Protein AF-0000000083435932 (afdb_homodimer)

Radius of gyration: 21.32 Å; Cα contacts (8 Å, |Δi|>4): 126; chains: 2; bounding box: 34×60×44 Å

Sequence (214 aa):
MAERQFKIKVGSLRRLKKDIEYYAEEHAAQLVKIEKMRIEGKDEHDIRKQEEVLVEVEAMQPDCQFRLNEAVSDISNYIEIHRDELKPLEAFIEAQELLAAIPLMQKMAERQFKIKVGSLRRLKKDIEYYAEEHAAQLVKIEKMRIEGKDEHDIRKQEEVLVEVEAMQPDCQFRLNEAVSDISNYIEIHRDELKPLEAFIEAQELLAAIPLMQK

Organism: Bremia lactucae (NCBI:txid4779)

Foldseek 3Di:
DLQVVLLVLLVQLVVLLVVLVVLVVVLVVLVVVLVVCVVVVHDPVVSVVSVVVNVVSVVPNPVSVVSNVVSLVVNVVSCVVCVVVPVVDPSNVSNVVSNVVVVVSVD/DLQVVLLVLLVQLVVLLVVLVVLVVVLVVLVVVLVVCVVVPHDPVVSVVSVVVNVVSVVPNPVSVVSNVVSLVVSVVSCVVCVVVPVVDPSNVSNVVSNVVVVVSVD

Solvent-accessible surface area (backbone atoms only — not comparable to full-atom values): 11818 Å² total; per-residue (Å²): 108,69,64,61,56,44,51,54,47,45,52,52,43,52,52,43,50,50,52,52,50,51,50,51,50,53,46,50,54,48,51,53,51,50,50,50,39,57,74,68,63,54,56,65,69,60,50,50,54,52,51,54,50,46,53,57,56,55,66,58,45,58,63,53,50,49,53,40,51,51,42,52,51,51,49,51,53,50,42,67,76,39,39,84,78,37,64,84,38,72,64,39,55,53,42,51,53,50,63,62,53,48,68,66,67,74,104,109,68,64,60,56,45,51,53,48,46,51,50,44,53,53,43,50,51,54,52,50,51,51,50,52,52,47,50,54,47,52,51,50,51,51,52,38,59,73,68,64,53,55,64,69,60,50,49,54,51,50,54,50,47,52,57,58,54,66,56,43,59,64,54,50,51,53,41,52,50,42,51,52,51,50,51,53,48,43,67,76,39,38,84,77,38,64,83,38,72,63,39,55,52,41,51,53,49,64,62,50,47,68,67,67,73,103

Secondary structure (DSSP, 8-state):
-HHHHHHHHHHHHHHHHHHHHHHHHHHHHHHHHHHHHHHTT--HHHHHHHHHHHHHHHTTHHHHHHHHHHHHHHHHHHHHHTHHHHTTSHHHHHHHHHHHHHHHH--/-HHHHHHHHHHHHHHHHHHHHHHHHHHHHHHHHHHHHHHTT--HHHHHHHHHHHHHHHTTHHHHHHHHHHHHHHHHHHHHHTHHHHTTSHHHHHHHHHHHHHHHH--

Structure (mmCIF, N/CA/C/O backbone):
data_AF-0000000083435932-model_v1
#
loop_
_entity.id
_entity.type
_entity.pdbx_description
1 polymer 'Tubulin-specific chaperone A'
#
loop_
_atom_site.group_PDB
_atom_site.id
_atom_site.type_symbol
_atom_site.label_atom_id
_atom_site.label_alt_id
_atom_site.label_comp_id
_atom_site.label_asym_id
_atom_site.label_entity_id
_atom_site.label_seq_id
_atom_site.pdbx_PDB_ins_code
_atom_site.Cartn_x
_atom_site.Cartn_y
_atom_site.Cartn_z
_atom_site.occupancy
_atom_site.B_iso_or_equiv
_atom_site.auth_seq_id
_atom_site.auth_comp_id
_atom_site.auth_asym_id
_atom_site.auth_atom_id
_atom_site.pdbx_PDB_model_num
ATOM 1 N N . MET A 1 1 ? 2.479 30.469 10.766 1 82.31 1 MET A N 1
ATOM 2 C CA . MET A 1 1 ? 3.078 29.234 11.25 1 82.31 1 MET A CA 1
ATOM 3 C C . MET A 1 1 ? 2.033 28.125 11.344 1 82.31 1 MET A C 1
ATOM 5 O O . MET A 1 1 ? 2.244 27.016 10.844 1 82.31 1 MET A O 1
ATOM 9 N N . ALA A 1 2 ? 0.829 28.484 11.852 1 91.75 2 ALA A N 1
ATOM 10 C CA . ALA A 1 2 ? -0.221 27.484 12.047 1 91.75 2 ALA A CA 1
ATOM 11 C C . ALA A 1 2 ? -0.696 26.922 10.711 1 91.75 2 ALA A C 1
ATOM 13 O O . ALA A 1 2 ? -0.92 25.719 10.594 1 91.75 2 ALA A O 1
ATOM 14 N N . GLU A 1 3 ? -0.793 27.766 9.727 1 94 3 GLU A N 1
ATOM 15 C CA . GLU A 1 3 ? -1.249 27.312 8.422 1 94 3 GLU A CA 1
ATOM 16 C C . GLU A 1 3 ? -0.265 26.328 7.805 1 94 3 GLU A C 1
ATOM 18 O O . GLU A 1 3 ? -0.667 25.281 7.297 1 94 3 GLU A O 1
ATOM 23 N N . ARG A 1 4 ? 0.909 26.688 7.875 1 89.56 4 ARG A N 1
ATOM 24 C CA . ARG A 1 4 ? 1.946 25.844 7.297 1 89.56 4 ARG A CA 1
ATOM 25 C C . ARG A 1 4 ? 1.964 24.469 7.957 1 89.56 4 ARG A C 1
ATOM 27 O O . ARG A 1 4 ? 1.952 23.438 7.273 1 89.56 4 ARG A O 1
ATOM 34 N N . GLN A 1 5 ? 1.982 24.438 9.25 1 92.5 5 GLN A N 1
ATOM 35 C CA . GLN A 1 5 ? 1.968 23.188 9.992 1 92.5 5 GLN A CA 1
ATOM 36 C C . GLN A 1 5 ? 0.693 22.391 9.703 1 92.5 5 GLN A C 1
ATOM 38 O O . GLN A 1 5 ? 0.732 21.172 9.586 1 92.5 5 GLN A O 1
ATOM 43 N N . PHE A 1 6 ? -0.319 23.141 9.539 1 96.94 6 PHE A N 1
ATOM 44 C CA . PHE A 1 6 ? -1.604 22.5 9.281 1 96.94 6 PHE A CA 1
ATOM 45 C C . PHE A 1 6 ? -1.586 21.766 7.945 1 96.94 6 PHE A C 1
ATOM 47 O O . PHE A 1 6 ? -2.016 20.625 7.859 1 96.94 6 PHE A O 1
ATOM 54 N N . LYS A 1 7 ? -1.072 22.344 6.973 1 93.88 7 LYS A N 1
ATOM 55 C CA . LYS A 1 7 ? -1.03 21.75 5.641 1 93.88 7 LYS A CA 1
ATOM 56 C C . LYS A 1 7 ? -0.164 20.5 5.621 1 93.88 7 LYS A C 1
ATOM 58 O O . LYS A 1 7 ? -0.481 19.531 4.926 1 93.88 7 LYS A O 1
ATOM 63 N N . ILE A 1 8 ? 0.86 20.484 6.398 1 92.88 8 ILE A N 1
ATOM 64 C CA . ILE A 1 8 ? 1.714 19.312 6.512 1 92.88 8 ILE A CA 1
ATOM 65 C C . ILE A 1 8 ? 0.927 18.156 7.129 1 92.88 8 ILE A C 1
ATOM 67 O O . ILE A 1 8 ? 0.993 17.016 6.648 1 92.88 8 ILE A O 1
ATOM 71 N N . LYS A 1 9 ? 0.179 18.469 8.133 1 95.38 9 LYS A N 1
ATOM 72 C CA . LYS A 1 9 ? -0.612 17.453 8.812 1 95.38 9 LYS A CA 1
ATOM 73 C C . LYS A 1 9 ? -1.717 16.922 7.91 1 95.38 9 LYS A C 1
ATOM 75 O O . LYS A 1 9 ? -1.979 15.711 7.887 1 95.38 9 LYS A O 1
ATOM 80 N N . VAL A 1 10 ? -2.375 17.766 7.172 1 96.81 10 VAL A N 1
ATOM 81 C CA . VAL A 1 10 ? -3.412 17.344 6.234 1 96.81 10 VAL A CA 1
ATOM 82 C C . VAL A 1 10 ? -2.809 16.422 5.176 1 96.81 10 VAL A C 1
ATOM 84 O O . VAL A 1 10 ? -3.404 15.406 4.812 1 96.81 10 VAL A O 1
ATOM 87 N N . GLY A 1 11 ? -1.607 16.766 4.66 1 93.94 11 GLY A N 1
ATOM 88 C CA . GLY A 1 11 ? -0.902 15.906 3.713 1 93.94 11 GLY A CA 1
ATOM 89 C C . GLY A 1 11 ? -0.623 14.516 4.254 1 93.94 11 GLY A C 1
ATOM 90 O O . GLY A 1 11 ? -0.81 13.523 3.549 1 93.94 11 GLY A O 1
ATOM 91 N N . SER A 1 12 ? -0.176 14.477 5.512 1 92.44 12 SER A N 1
ATOM 92 C CA . SER A 1 12 ? 0.074 13.188 6.156 1 92.44 12 SER A CA 1
ATOM 93 C C . SER A 1 12 ? -1.204 12.367 6.254 1 92.44 12 SER A C 1
ATOM 95 O O . SER A 1 12 ? -1.194 11.164 5.984 1 92.44 12 SER A O 1
ATOM 97 N N . LEU A 1 13 ? -2.297 13.023 6.625 1 96.19 13 LEU A N 1
ATOM 98 C CA . LEU A 1 13 ? -3.576 12.336 6.746 1 96.19 13 LEU A CA 1
ATOM 99 C C . LEU A 1 13 ? -4.035 11.805 5.391 1 96.19 13 LEU A C 1
ATOM 101 O O . LEU A 1 13 ? -4.52 10.672 5.297 1 96.19 13 LEU A O 1
ATOM 105 N N . ARG A 1 14 ? -3.838 12.547 4.395 1 95.12 14 ARG A N 1
ATOM 106 C CA . ARG A 1 14 ? -4.207 12.148 3.039 1 95.12 14 ARG A CA 1
ATOM 107 C C . ARG A 1 14 ? -3.428 10.914 2.602 1 95.12 14 ARG A C 1
ATOM 109 O O . ARG A 1 14 ? -4.004 9.969 2.059 1 95.12 14 ARG A O 1
ATOM 116 N N . ARG A 1 15 ? -2.174 10.922 2.873 1 93.38 15 ARG A N 1
ATOM 117 C CA . ARG A 1 15 ? -1.309 9.797 2.527 1 93.38 15 ARG A CA 1
ATOM 118 C C . ARG A 1 15 ? -1.727 8.539 3.271 1 93.38 15 ARG A C 1
ATOM 120 O O . ARG A 1 15 ? -1.835 7.465 2.672 1 93.38 15 ARG A O 1
ATOM 127 N N . LEU A 1 16 ? -1.995 8.641 4.508 1 93.69 16 LEU A N 1
ATOM 128 C CA . LEU A 1 16 ? -2.34 7.488 5.332 1 93.69 16 LEU A CA 1
ATOM 129 C C . LEU A 1 16 ? -3.705 6.93 4.941 1 93.69 16 LEU A C 1
ATOM 131 O O . LEU A 1 16 ? -3.916 5.715 4.98 1 93.69 16 LEU A O 1
ATOM 135 N N . LYS A 1 17 ? -4.574 7.809 4.574 1 94.62 17 LYS A N 1
ATOM 136 C CA . LYS A 1 17 ? -5.855 7.34 4.062 1 94.62 17 LYS A CA 1
ATOM 137 C C . LYS A 1 17 ? -5.668 6.477 2.814 1 94.62 17 LYS A C 1
ATOM 139 O O . LYS A 1 17 ? -6.305 5.43 2.676 1 94.62 17 LYS A O 1
ATOM 144 N N . LYS A 1 18 ? -4.793 6.875 1.954 1 92.12 18 LYS A N 1
ATOM 145 C CA . LYS A 1 18 ? -4.508 6.105 0.747 1 92.12 18 LYS A CA 1
ATOM 146 C C . LYS A 1 18 ? -3.951 4.727 1.092 1 92.12 18 LYS A C 1
ATOM 148 O O . LYS A 1 18 ? -4.305 3.732 0.457 1 92.12 18 LYS A O 1
ATOM 153 N N . ASP A 1 19 ? -3.096 4.691 2.068 1 91.69 19 ASP A N 1
ATOM 154 C CA . ASP A 1 19 ? -2.539 3.412 2.506 1 91.69 19 ASP A CA 1
ATOM 155 C C . ASP A 1 19 ? -3.643 2.463 2.967 1 91.69 19 ASP A C 1
ATOM 157 O O . ASP A 1 19 ? -3.684 1.303 2.551 1 91.69 19 ASP A O 1
ATOM 161 N N . ILE A 1 20 ? -4.535 2.953 3.748 1 91.5 20 ILE A N 1
ATOM 162 C CA . ILE A 1 20 ? -5.609 2.129 4.289 1 91.5 20 ILE A CA 1
ATOM 163 C C . ILE A 1 20 ? -6.531 1.676 3.16 1 91.5 20 ILE A C 1
ATOM 165 O O . ILE A 1 20 ? -6.957 0.519 3.125 1 91.5 20 ILE A O 1
ATOM 169 N N . GLU A 1 21 ? -6.793 2.553 2.264 1 91.94 21 GLU A N 1
ATOM 170 C CA . GLU A 1 21 ? -7.633 2.203 1.121 1 91.94 21 GLU A CA 1
ATOM 171 C C . GLU A 1 21 ? -6.988 1.107 0.277 1 91.94 21 GLU A C 1
ATOM 173 O O . GLU A 1 21 ? -7.664 0.174 -0.159 1 91.94 21 GLU A O 1
ATOM 178 N N . TYR A 1 22 ? -5.738 1.27 0.044 1 90.94 22 TYR A N 1
ATOM 179 C CA . TYR A 1 22 ? -5.012 0.262 -0.72 1 90.94 22 TYR A CA 1
ATOM 180 C C . TYR A 1 22 ? -5.102 -1.104 -0.05 1 90.94 22 TYR A C 1
ATOM 182 O O . TYR A 1 22 ? -5.445 -2.098 -0.695 1 90.94 22 TYR A O 1
ATOM 190 N N . TYR A 1 23 ? -4.863 -1.165 1.206 1 90.19 23 TYR A N 1
ATOM 191 C CA . TYR A 1 23 ? -4.863 -2.438 1.92 1 90.19 23 TYR A CA 1
ATOM 192 C C . TYR A 1 23 ? -6.266 -3.027 1.979 1 90.19 23 TYR A C 1
ATOM 194 O O . TYR A 1 23 ? -6.438 -4.246 1.884 1 90.19 23 TYR A O 1
ATOM 202 N N . ALA A 1 24 ? -7.234 -2.176 2.156 1 91.25 24 ALA A N 1
ATOM 203 C CA . ALA A 1 24 ? -8.625 -2.635 2.168 1 91.25 24 ALA A CA 1
ATOM 204 C C . ALA A 1 24 ? -9.008 -3.258 0.83 1 91.25 24 ALA A C 1
ATOM 206 O O . ALA A 1 24 ? -9.672 -4.297 0.79 1 91.25 24 ALA A O 1
ATOM 207 N N . GLU A 1 25 ? -8.562 -2.602 -0.201 1 92.56 25 GLU A N 1
ATOM 208 C CA . GLU A 1 25 ? -8.836 -3.133 -1.533 1 92.56 25 GLU A CA 1
ATOM 209 C C . GLU A 1 25 ? -8.164 -4.488 -1.734 1 92.56 25 GLU A C 1
ATOM 211 O O . GLU A 1 25 ? -8.773 -5.422 -2.26 1 92.56 25 GLU A O 1
ATOM 216 N N . GLU A 1 26 ? -6.918 -4.566 -1.277 1 92.5 26 GLU A N 1
ATOM 217 C CA . GLU A 1 26 ? -6.199 -5.836 -1.372 1 92.5 26 GLU A CA 1
ATOM 218 C C . GLU A 1 26 ? -6.883 -6.918 -0.537 1 92.5 26 GLU A C 1
ATOM 220 O O . GLU A 1 26 ? -7.027 -8.055 -0.985 1 92.5 26 GLU A O 1
ATOM 225 N N . HIS A 1 27 ? -7.324 -6.57 0.6 1 94 27 HIS A N 1
ATOM 226 C CA . HIS A 1 27 ? -8.008 -7.5 1.49 1 94 27 HIS A CA 1
ATOM 227 C C . HIS A 1 27 ? -9.305 -8.016 0.864 1 94 27 HIS A C 1
ATOM 229 O O . HIS A 1 27 ? -9.539 -9.219 0.818 1 94 27 HIS A O 1
ATOM 235 N N . ALA A 1 28 ? -10.055 -7.137 0.334 1 95.31 28 ALA A N 1
ATOM 236 C CA . ALA A 1 28 ? -11.32 -7.496 -0.3 1 95.31 28 ALA A CA 1
ATOM 237 C C . ALA A 1 28 ? -11.094 -8.398 -1.51 1 95.31 28 ALA A C 1
ATOM 239 O O . ALA A 1 28 ? -11.789 -9.398 -1.687 1 95.31 28 ALA A O 1
ATOM 240 N N . ALA A 1 29 ? -10.188 -8.016 -2.295 1 94.12 29 ALA A N 1
ATOM 241 C CA . ALA A 1 29 ? -9.867 -8.805 -3.484 1 94.12 29 ALA A CA 1
ATOM 242 C C . ALA A 1 29 ? -9.438 -10.219 -3.105 1 94.12 29 ALA A C 1
ATOM 244 O O . ALA A 1 29 ? -9.812 -11.188 -3.773 1 94.12 29 ALA A O 1
ATOM 245 N N . GLN A 1 30 ? -8.617 -10.367 -1.989 1 95.25 30 GLN A N 1
ATOM 246 C CA . GLN A 1 30 ? -8.156 -11.672 -1.536 1 95.25 30 GLN A CA 1
ATOM 247 C C . GLN A 1 30 ?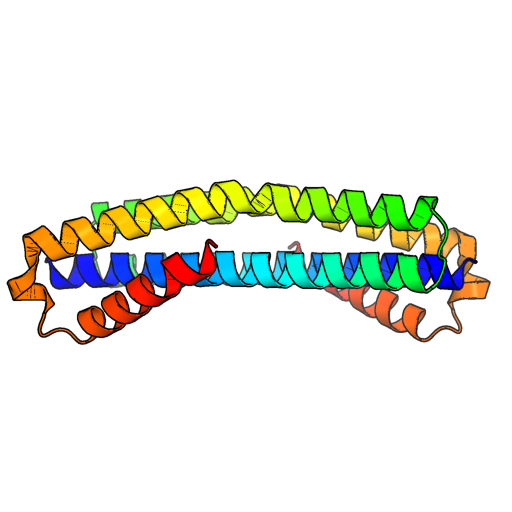 -9.305 -12.516 -1.006 1 95.25 30 GLN A C 1
ATOM 249 O O . GLN A 1 30 ? -9.367 -13.719 -1.255 1 95.25 30 GLN A O 1
ATOM 254 N N . LEU A 1 31 ? -10.195 -11.922 -0.351 1 97.31 31 LEU A N 1
ATOM 255 C CA . LEU A 1 31 ? -11.375 -12.625 0.148 1 97.31 31 LEU A CA 1
ATOM 256 C C . LEU A 1 31 ? -12.227 -13.141 -1.006 1 97.31 31 LEU A C 1
ATOM 258 O O . LEU A 1 31 ? -12.664 -14.297 -0.989 1 97.31 31 LEU A O 1
ATOM 262 N N . VAL A 1 32 ? -12.469 -12.305 -1.942 1 97.12 32 VAL A N 1
ATOM 263 C CA . VAL A 1 32 ? -13.25 -12.68 -3.113 1 97.12 32 VAL A CA 1
ATOM 264 C C . VAL A 1 32 ? -12.586 -13.859 -3.826 1 97.12 32 VAL A C 1
ATOM 266 O O . VAL A 1 32 ? -13.266 -14.797 -4.238 1 97.12 32 VAL A O 1
ATOM 269 N N . LYS A 1 33 ? -11.289 -13.844 -3.936 1 94.81 33 LYS A N 1
ATOM 270 C CA . LYS A 1 33 ? -10.539 -14.922 -4.574 1 94.81 33 LYS A CA 1
ATOM 271 C C . LYS A 1 33 ? -10.727 -16.25 -3.838 1 94.81 33 LYS A C 1
ATOM 273 O O . LYS A 1 33 ? -11.023 -17.266 -4.457 1 94.81 33 LYS A O 1
ATOM 278 N N . ILE A 1 34 ? -10.609 -16.219 -2.584 1 97.38 34 ILE A N 1
ATOM 279 C CA . ILE A 1 34 ? -10.734 -17.422 -1.763 1 97.38 34 ILE A CA 1
ATOM 280 C C . ILE A 1 34 ? -12.148 -17.984 -1.894 1 97.38 34 ILE A C 1
ATOM 282 O O . ILE A 1 34 ? -12.328 -19.188 -2.074 1 97.38 34 ILE A O 1
ATOM 286 N N . GLU A 1 35 ? -13.094 -17.094 -1.798 1 97.88 35 GLU A N 1
ATOM 287 C CA . GLU A 1 35 ? -14.484 -17.531 -1.928 1 97.88 35 GLU A CA 1
ATOM 288 C C . GLU A 1 35 ? -14.734 -18.156 -3.297 1 97.88 35 GLU A C 1
ATOM 290 O O . GLU A 1 35 ? -15.398 -19.188 -3.4 1 97.88 35 GLU A O 1
ATOM 295 N N . LYS A 1 36 ? -14.273 -17.516 -4.293 1 96.44 36 LYS A N 1
ATOM 296 C CA . LYS A 1 36 ? -14.414 -18.062 -5.645 1 96.44 36 LYS A CA 1
ATOM 297 C C . LYS A 1 36 ? -13.789 -19.453 -5.746 1 96.44 36 LYS A C 1
ATOM 299 O O . LYS A 1 36 ? -14.359 -20.344 -6.375 1 96.44 36 LYS A O 1
ATOM 304 N N . MET A 1 37 ? -12.617 -19.672 -5.148 1 95.25 37 MET A N 1
ATOM 305 C CA . MET A 1 37 ? -11.945 -20.969 -5.156 1 95.25 37 MET A CA 1
ATOM 306 C C . MET A 1 37 ? -12.797 -22.031 -4.449 1 95.25 37 MET A C 1
ATOM 308 O O . MET A 1 37 ? -12.875 -23.172 -4.902 1 95.25 37 MET A O 1
ATOM 312 N N . ARG A 1 38 ? -13.438 -21.609 -3.381 1 97.25 38 ARG A N 1
ATOM 313 C CA . ARG A 1 38 ? -14.312 -22.516 -2.645 1 97.25 38 ARG A CA 1
ATOM 314 C C . ARG A 1 38 ? -15.516 -22.922 -3.492 1 97.25 38 ARG A C 1
ATOM 316 O O . ARG A 1 38 ? -15.844 -24.109 -3.574 1 97.25 38 ARG A O 1
ATOM 323 N N . ILE A 1 39 ? -16.078 -22 -4.148 1 97.69 39 ILE A N 1
ATOM 324 C CA . ILE A 1 39 ? -17.266 -22.234 -4.973 1 97.69 39 ILE A CA 1
ATOM 325 C C . ILE A 1 39 ? -16.922 -23.156 -6.137 1 97.69 39 ILE A C 1
ATOM 327 O O . ILE A 1 39 ? -17.703 -24.031 -6.504 1 97.69 39 ILE A O 1
ATOM 331 N N . GLU A 1 40 ? -15.75 -23.016 -6.621 1 95.06 40 GLU A N 1
ATOM 332 C CA . GLU A 1 40 ? -15.305 -23.797 -7.766 1 95.06 40 GLU A CA 1
ATOM 333 C C . GLU A 1 40 ? -14.789 -25.172 -7.332 1 95.06 40 GLU A C 1
ATOM 335 O O . GLU A 1 40 ? -14.375 -25.984 -8.164 1 95.06 40 GLU A O 1
ATOM 340 N N . GLY A 1 41 ? -14.766 -25.422 -6.113 1 94.69 41 GLY A N 1
ATOM 341 C CA . GLY A 1 41 ? -14.336 -26.719 -5.59 1 94.69 41 GLY A CA 1
ATOM 342 C C . GLY A 1 41 ? -12.859 -26.984 -5.797 1 94.69 41 GLY A C 1
ATOM 343 O O . GLY A 1 41 ? -12.469 -28.109 -6.117 1 94.69 41 GLY A O 1
ATOM 344 N N . LYS A 1 42 ? -12.078 -25.938 -5.598 1 91.75 42 LYS A N 1
ATOM 345 C CA . LYS A 1 42 ? -10.633 -26.094 -5.754 1 91.75 42 LYS A CA 1
ATOM 346 C C . LYS A 1 42 ? -10.047 -26.938 -4.625 1 91.75 42 LYS A C 1
ATOM 348 O O . LYS A 1 42 ? -10.695 -27.141 -3.596 1 91.75 42 LYS A O 1
ATOM 353 N N . ASP A 1 43 ? -8.828 -27.359 -4.82 1 93.19 43 ASP A N 1
ATOM 354 C CA . ASP A 1 43 ? -8.109 -28.188 -3.852 1 93.19 43 ASP A CA 1
ATOM 355 C C . ASP A 1 43 ? -7.879 -27.438 -2.547 1 93.19 43 ASP A C 1
ATOM 357 O O . ASP A 1 43 ? -7.52 -26.25 -2.564 1 93.19 43 ASP A O 1
ATOM 361 N N . GLU A 1 44 ? -8.086 -28.141 -1.554 1 95.44 44 GLU A N 1
ATOM 362 C CA . GLU A 1 44 ? -7.969 -27.547 -0.228 1 95.44 44 GLU A CA 1
ATOM 363 C C . GLU A 1 44 ? -6.57 -26.984 0.002 1 95.44 44 GLU A C 1
ATOM 365 O O . GLU A 1 44 ? -6.414 -25.938 0.656 1 95.44 44 GLU A O 1
ATOM 370 N N . HIS A 1 45 ? -5.605 -27.688 -0.527 1 93.44 45 HIS A N 1
ATOM 371 C CA . HIS A 1 45 ? -4.23 -27.219 -0.392 1 93.44 45 HIS A CA 1
ATOM 372 C C . HIS A 1 45 ? -4.043 -25.859 -1.058 1 93.44 45 HIS A C 1
ATOM 374 O O . HIS A 1 45 ? -3.43 -24.953 -0.48 1 93.44 45 HIS A O 1
ATOM 380 N N . ASP A 1 46 ? -4.641 -25.656 -2.199 1 92.44 46 ASP A N 1
ATOM 381 C CA . ASP A 1 46 ? -4.562 -24.391 -2.918 1 92.44 46 ASP A CA 1
ATOM 382 C C . ASP A 1 46 ? -5.273 -23.281 -2.15 1 92.44 46 ASP A C 1
ATOM 384 O O . ASP A 1 46 ? -4.762 -22.156 -2.059 1 92.44 46 ASP A O 1
ATOM 388 N N . ILE A 1 47 ? -6.43 -23.672 -1.636 1 96.25 47 ILE A N 1
ATOM 389 C CA . ILE A 1 47 ? -7.203 -22.703 -0.868 1 96.25 47 ILE A CA 1
ATOM 390 C C . ILE A 1 47 ? -6.414 -22.281 0.37 1 96.25 47 ILE A C 1
ATOM 392 O O . ILE A 1 47 ? -6.336 -21.094 0.688 1 96.25 47 ILE A O 1
ATOM 396 N N . ARG A 1 48 ? -5.816 -23.203 1.027 1 95.69 48 ARG A N 1
ATOM 397 C CA . ARG A 1 48 ? -5.027 -22.922 2.219 1 95.69 48 ARG A CA 1
ATOM 398 C C . ARG A 1 48 ? -3.869 -21.984 1.893 1 95.69 48 ARG A C 1
ATOM 400 O O . ARG A 1 48 ? -3.566 -21.062 2.666 1 95.69 48 ARG A O 1
ATOM 407 N N . LYS A 1 49 ? -3.277 -22.125 0.802 1 90.94 49 LYS A N 1
ATOM 408 C CA . LYS A 1 49 ? -2.201 -21.25 0.366 1 90.94 49 LYS A CA 1
ATOM 409 C C . LYS A 1 49 ? -2.695 -19.812 0.218 1 90.94 49 LYS A C 1
ATOM 411 O O . LYS A 1 49 ? -2.016 -18.875 0.629 1 90.94 49 LYS A O 1
ATOM 416 N N . GLN A 1 50 ? -3.867 -19.641 -0.298 1 95 50 GLN A N 1
ATOM 417 C CA . GLN A 1 50 ? -4.438 -18.297 -0.455 1 95 50 GLN A CA 1
ATOM 418 C C . GLN A 1 50 ? -4.852 -17.719 0.894 1 95 50 GLN A C 1
ATOM 420 O O . GLN A 1 50 ? -4.758 -16.516 1.106 1 95 50 GLN A O 1
ATOM 425 N N . GLU A 1 51 ? -5.25 -18.562 1.771 1 97.06 51 GLU A N 1
ATOM 426 C CA . GLU A 1 51 ? -5.57 -18.109 3.119 1 97.06 51 GLU A CA 1
ATOM 427 C C . GLU A 1 51 ? -4.324 -17.609 3.848 1 97.06 51 GLU A C 1
ATOM 429 O O . GLU A 1 51 ? -4.387 -16.641 4.605 1 97.06 51 GLU A O 1
ATOM 434 N N . GLU A 1 52 ? -3.223 -18.234 3.621 1 94.25 52 GLU A N 1
ATOM 435 C CA . GLU A 1 52 ? -1.96 -17.766 4.176 1 94.25 52 GLU A CA 1
ATOM 436 C C . GLU A 1 52 ? -1.603 -16.375 3.633 1 94.25 52 GLU A C 1
ATOM 438 O O . GLU A 1 52 ? -1.103 -15.523 4.371 1 94.25 52 GLU A O 1
ATOM 443 N N . VAL A 1 53 ? -1.9 -16.156 2.381 1 92.19 53 VAL A N 1
ATOM 444 C CA . VAL A 1 53 ? -1.675 -14.852 1.765 1 92.19 53 VAL A CA 1
ATOM 445 C C . VAL A 1 53 ? -2.572 -13.805 2.424 1 92.19 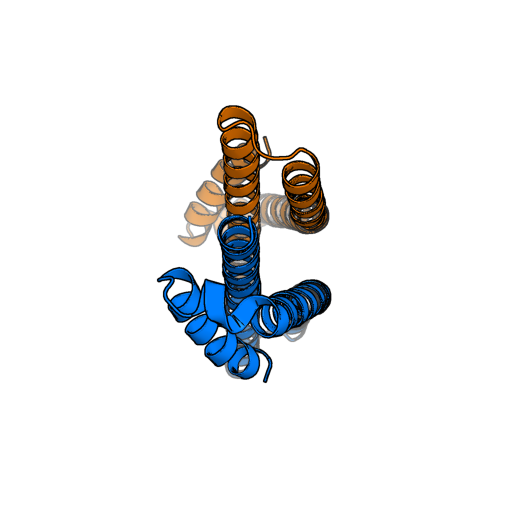53 VAL A C 1
ATOM 447 O O . VAL A 1 53 ? -2.143 -12.672 2.67 1 92.19 53 VAL A O 1
ATOM 450 N N . LEU A 1 54 ? -3.797 -14.219 2.74 1 95.31 54 LEU A N 1
ATOM 451 C CA . LEU A 1 54 ? -4.727 -13.305 3.398 1 95.31 54 LEU A CA 1
ATOM 452 C C . LEU A 1 54 ? -4.191 -12.867 4.754 1 95.31 54 LEU A C 1
ATOM 454 O O . LEU A 1 54 ? -4.293 -11.695 5.117 1 95.31 54 LEU A O 1
ATOM 458 N N . VAL A 1 55 ? -3.57 -13.75 5.48 1 94.38 55 VAL A N 1
ATOM 459 C CA . VAL A 1 55 ? -2.986 -13.438 6.781 1 94.38 55 VAL A CA 1
ATOM 460 C C . VAL A 1 55 ? -1.87 -12.406 6.613 1 94.38 55 VAL A C 1
ATOM 462 O O . VAL A 1 55 ? -1.76 -11.469 7.406 1 94.38 55 VAL A O 1
ATOM 465 N N . GLU A 1 56 ? -1.135 -12.516 5.543 1 89.81 56 GLU A N 1
ATOM 466 C CA . GLU A 1 56 ? -0.065 -11.57 5.25 1 89.81 56 GLU A CA 1
ATOM 467 C C . GLU A 1 56 ? -0.625 -10.188 4.93 1 89.81 56 GLU A C 1
ATOM 469 O O . GLU A 1 56 ? -0.061 -9.172 5.348 1 89.81 56 GLU A O 1
ATOM 474 N N . VAL A 1 57 ? -1.676 -10.141 4.18 1 90.06 57 VAL A N 1
ATOM 475 C CA . VAL A 1 57 ? -2.352 -8.891 3.848 1 90.06 57 VAL A CA 1
ATOM 476 C C . VAL A 1 57 ? -2.871 -8.227 5.121 1 90.06 57 VAL A C 1
ATOM 478 O O . VAL A 1 57 ? -2.674 -7.027 5.332 1 90.06 57 VAL A O 1
ATOM 481 N N . GLU A 1 58 ? -3.371 -9.008 6.012 1 92.12 58 GLU A N 1
ATOM 482 C CA . GLU A 1 58 ? -3.971 -8.508 7.246 1 92.12 58 GLU A CA 1
ATOM 483 C C . GLU A 1 58 ? -2.902 -8.023 8.219 1 92.12 58 GLU A C 1
ATOM 485 O O . GLU A 1 58 ? -3.152 -7.129 9.031 1 92.12 58 GLU A O 1
ATOM 490 N N . ALA A 1 59 ? -1.748 -8.562 8.102 1 88.5 59 ALA A N 1
ATOM 491 C CA . ALA A 1 59 ? -0.671 -8.25 9.039 1 88.5 59 ALA A CA 1
ATOM 492 C C . ALA A 1 59 ? -0.148 -6.832 8.82 1 88.5 59 ALA A C 1
ATOM 494 O O . ALA A 1 59 ? 0.53 -6.273 9.688 1 88.5 59 ALA A O 1
ATOM 495 N N . MET A 1 60 ? -0.424 -6.172 7.699 1 82.38 60 MET A N 1
ATOM 496 C CA . MET A 1 60 ? 0.08 -4.84 7.383 1 82.38 60 MET A CA 1
ATOM 497 C C . MET A 1 60 ? -0.899 -3.764 7.84 1 82.38 60 MET A C 1
ATOM 499 O O . MET A 1 60 ? -0.542 -2.588 7.926 1 82.38 60 MET A O 1
ATOM 503 N N . GLN A 1 61 ? -2.057 -4.215 8.188 1 87.56 61 GLN A N 1
ATOM 504 C CA . GLN A 1 61 ? -3.15 -3.279 8.43 1 87.56 61 GLN A CA 1
ATOM 505 C C . GLN A 1 61 ? -3.018 -2.619 9.797 1 87.56 61 GLN A C 1
ATOM 507 O O . GLN A 1 61 ? -3.211 -1.409 9.93 1 87.56 61 GLN A O 1
ATOM 512 N N . PRO A 1 62 ? -2.631 -3.355 10.812 1 89.38 62 PRO A N 1
ATOM 513 C CA . PRO A 1 62 ? -2.668 -2.758 12.148 1 89.38 62 PRO A CA 1
ATOM 514 C C . PRO A 1 62 ? -1.736 -1.556 12.281 1 89.38 62 PRO A C 1
ATOM 516 O O . PRO A 1 62 ? -2.111 -0.543 12.883 1 89.38 62 PRO A O 1
ATOM 519 N N . ASP A 1 63 ? -0.531 -1.615 11.789 1 87.38 63 ASP A N 1
ATOM 520 C CA . ASP A 1 63 ? 0.409 -0.502 11.883 1 87.38 63 ASP A CA 1
ATOM 521 C C . ASP A 1 63 ? -0.122 0.729 11.156 1 87.38 63 ASP A C 1
ATOM 523 O O . ASP A 1 63 ? -0.093 1.838 11.688 1 87.38 63 ASP A O 1
ATOM 527 N N . CYS A 1 64 ? -0.652 0.497 9.984 1 88.75 64 CYS A N 1
ATOM 528 C CA . CYS A 1 64 ? -1.204 1.6 9.211 1 88.75 64 CYS A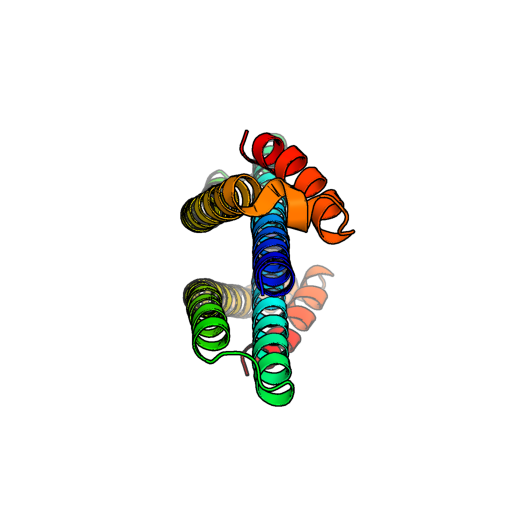 CA 1
ATOM 529 C C . CYS A 1 64 ? -2.402 2.221 9.914 1 88.75 64 CYS A C 1
ATOM 531 O O . CYS A 1 64 ? -2.551 3.443 9.938 1 88.75 64 CYS A O 1
ATOM 533 N N . GLN A 1 65 ? -3.154 1.347 10.5 1 90.94 65 GLN A N 1
ATOM 534 C CA . GLN A 1 65 ? -4.324 1.812 11.234 1 90.94 65 GLN A CA 1
ATOM 535 C C . GLN A 1 65 ? -3.912 2.637 12.453 1 90.94 65 GLN A C 1
ATOM 537 O O . GLN A 1 65 ? -4.531 3.66 12.758 1 90.94 65 GLN A O 1
ATOM 542 N N . PHE A 1 66 ? -2.949 2.158 13.117 1 92.31 66 PHE A N 1
ATOM 543 C CA . PHE A 1 66 ? -2.447 2.887 14.273 1 92.31 66 PHE A CA 1
ATOM 544 C C . PHE A 1 66 ? -1.962 4.273 13.875 1 92.31 66 PHE A C 1
ATOM 546 O O . PHE A 1 66 ? -2.348 5.273 14.477 1 92.31 66 PHE A O 1
ATOM 553 N N . ARG A 1 67 ? -1.204 4.371 12.828 1 91.56 67 ARG A N 1
ATOM 554 C CA . ARG A 1 67 ? -0.656 5.633 12.344 1 91.56 67 ARG A CA 1
ATOM 555 C C . ARG A 1 67 ? -1.766 6.566 11.875 1 91.56 67 ARG A C 1
ATOM 557 O O . ARG A 1 67 ? -1.699 7.777 12.094 1 91.56 67 ARG A O 1
ATOM 564 N N . LEU A 1 68 ? -2.742 6.031 11.266 1 94.62 68 LEU A N 1
ATOM 565 C CA . LEU A 1 68 ? -3.887 6.824 10.836 1 94.62 68 LEU A CA 1
ATOM 566 C C . LEU A 1 68 ? -4.605 7.438 12.023 1 94.62 68 LEU A C 1
ATOM 568 O O . LEU A 1 68 ? -4.922 8.633 12.023 1 94.62 68 LEU A O 1
ATOM 572 N N . ASN A 1 69 ? -4.773 6.621 13.039 1 94.69 69 ASN A N 1
ATOM 573 C CA . ASN A 1 69 ? -5.457 7.109 14.234 1 94.69 69 ASN A CA 1
ATOM 574 C C . ASN A 1 69 ? -4.664 8.219 14.922 1 94.69 69 ASN A C 1
ATOM 576 O O . ASN A 1 69 ? -5.242 9.188 15.406 1 94.69 69 ASN A O 1
ATOM 580 N N . GLU A 1 70 ? -3.412 8.008 14.945 1 94.38 70 GLU A N 1
ATOM 581 C CA . GLU A 1 70 ? -2.562 9.055 15.516 1 94.38 70 GLU A CA 1
ATOM 582 C C . GLU A 1 70 ? -2.664 10.352 14.719 1 94.38 70 GLU A C 1
ATOM 584 O O . GLU A 1 70 ? -2.73 11.438 15.297 1 94.38 70 GLU A O 1
ATOM 589 N N . ALA A 1 71 ? -2.676 10.281 13.414 1 95.31 71 ALA A N 1
ATOM 590 C CA . ALA A 1 71 ? -2.781 11.453 12.547 1 95.31 71 ALA A CA 1
ATOM 591 C C . ALA A 1 71 ? -4.133 12.141 12.719 1 95.31 71 ALA A C 1
ATOM 593 O O . ALA A 1 71 ? -4.207 13.367 12.75 1 95.31 71 ALA A O 1
ATOM 594 N N . VAL A 1 72 ? -5.141 11.375 12.828 1 96.94 72 VAL A N 1
ATOM 595 C CA . VAL A 1 72 ? -6.48 11.906 13.07 1 96.94 72 VAL A CA 1
ATOM 596 C C . VAL A 1 72 ? -6.5 12.695 14.375 1 96.94 72 VAL A C 1
ATOM 598 O O . VAL A 1 72 ? -6.98 13.828 14.422 1 96.94 72 VAL A O 1
ATOM 601 N N . SER A 1 73 ? -5.938 12.039 15.422 1 97.06 73 SER A N 1
ATOM 602 C CA . SER A 1 73 ? -5.879 12.703 16.719 1 97.06 73 SER A CA 1
ATOM 603 C C . SER A 1 73 ? -5.066 13.992 16.641 1 97.06 73 SER A C 1
ATOM 605 O O . SER A 1 73 ? -5.477 15.031 17.172 1 97.06 73 SER A O 1
ATOM 607 N N . ASP A 1 74 ? -3.963 13.93 15.969 1 96.38 74 ASP A N 1
ATOM 608 C CA . ASP A 1 74 ? -3.07 15.078 15.844 1 96.38 74 ASP A CA 1
ATOM 609 C C . ASP A 1 74 ? -3.758 16.234 15.125 1 96.38 74 ASP A C 1
ATOM 611 O O . ASP A 1 74 ? -3.756 17.359 15.609 1 96.38 74 ASP A O 1
ATOM 615 N N . ILE A 1 75 ? -4.406 15.992 14.031 1 97.62 75 ILE A N 1
ATOM 616 C CA . ILE A 1 75 ? -5.02 17.047 13.242 1 97.62 75 ILE A CA 1
ATOM 617 C C . ILE A 1 75 ? -6.246 17.594 13.969 1 97.62 75 ILE A C 1
ATOM 619 O O . ILE A 1 75 ? -6.512 18.797 13.938 1 97.62 75 ILE A O 1
ATOM 623 N N . SER A 1 76 ? -6.945 16.719 14.633 1 97.5 76 SER A N 1
ATOM 624 C CA . SER A 1 76 ? -8.117 17.156 15.391 1 97.5 76 SER A CA 1
ATOM 625 C C . SER A 1 76 ? -7.727 18.094 16.531 1 97.5 76 SER A C 1
ATOM 627 O O . SER A 1 76 ? -8.336 19.141 16.703 1 97.5 76 SER A O 1
ATOM 629 N N . ASN A 1 77 ? -6.711 17.703 17.25 1 97.88 77 ASN A N 1
ATOM 630 C CA . ASN A 1 77 ? -6.215 18.547 18.344 1 97.88 77 ASN A CA 1
ATOM 631 C C . ASN A 1 77 ? -5.695 19.875 17.812 1 97.88 77 ASN A C 1
ATOM 633 O O . ASN A 1 77 ? -5.93 20.922 18.438 1 97.88 77 ASN A O 1
ATOM 637 N N . TYR A 1 78 ? -5.031 19.828 16.688 1 97.81 78 TYR A N 1
ATOM 638 C CA . TYR A 1 78 ? -4.473 21.031 16.094 1 97.81 78 TYR A CA 1
ATOM 639 C C . TYR A 1 78 ? -5.578 21.984 15.664 1 97.81 78 TYR A C 1
ATOM 641 O O . TYR A 1 78 ? -5.477 23.203 15.875 1 97.81 78 TYR A O 1
ATOM 649 N N . ILE A 1 79 ? -6.613 21.484 15.117 1 97.75 79 ILE A N 1
ATOM 650 C CA . ILE A 1 79 ? -7.758 22.281 14.688 1 97.75 79 ILE A CA 1
ATOM 651 C C . ILE A 1 79 ? -8.422 22.922 15.906 1 97.75 79 ILE A C 1
ATOM 653 O O . ILE A 1 79 ? -8.805 24.094 15.875 1 97.75 79 ILE A O 1
ATOM 657 N N . GLU A 1 80 ? -8.516 22.156 16.953 1 97.25 80 GLU A N 1
ATOM 658 C CA . GLU A 1 80 ? -9.148 22.656 18.172 1 97.25 80 GLU A CA 1
ATOM 659 C C . GLU A 1 80 ? -8.367 23.844 18.734 1 97.25 80 GLU A C 1
ATOM 661 O O . GLU A 1 80 ? -8.953 24.844 19.125 1 97.25 80 GLU A O 1
ATOM 666 N N . ILE A 1 81 ? -7.129 23.781 18.688 1 97.56 81 ILE A N 1
ATOM 667 C CA . ILE A 1 81 ? -6.262 24.797 19.281 1 97.56 81 ILE A CA 1
ATOM 668 C C . ILE A 1 81 ? -6.211 26.031 18.391 1 97.56 81 ILE A C 1
ATOM 670 O O . ILE A 1 81 ? -6.18 27.156 18.875 1 97.56 81 ILE A O 1
ATOM 674 N N . HIS A 1 82 ? -6.301 25.797 17.062 1 97.56 82 HIS A N 1
ATOM 675 C CA . HIS A 1 82 ? -6.066 26.906 16.141 1 97.56 82 HIS A CA 1
ATOM 676 C C . HIS A 1 82 ? -7.289 27.156 15.266 1 97.56 82 HIS A C 1
ATOM 678 O O . HIS A 1 82 ? -7.16 27.641 14.141 1 97.56 82 HIS A O 1
ATOM 684 N N . ARG A 1 83 ? -8.367 26.859 15.742 1 96.19 83 ARG A N 1
ATOM 685 C CA . ARG A 1 83 ? -9.602 26.797 14.969 1 96.19 83 ARG A CA 1
ATOM 686 C C . ARG A 1 83 ? -9.82 28.078 14.172 1 96.19 83 ARG A C 1
ATOM 688 O O . ARG A 1 83 ? -10.039 28.031 12.961 1 96.19 83 ARG A O 1
ATOM 695 N N . ASP A 1 84 ? -9.656 29.266 14.742 1 96.88 84 ASP A N 1
ATOM 696 C CA . ASP A 1 84 ? -9.984 30.531 14.102 1 96.88 84 ASP A CA 1
ATOM 697 C C . ASP A 1 84 ? -9.031 30.828 12.945 1 96.88 84 ASP A C 1
ATOM 699 O O . ASP A 1 84 ? -9.445 31.391 11.922 1 96.88 84 ASP A O 1
ATOM 703 N N . GLU A 1 85 ? -7.852 30.375 13.078 1 97.19 85 GLU A N 1
ATOM 704 C CA . GLU A 1 85 ? -6.84 30.609 12.055 1 97.19 85 GLU A CA 1
ATOM 705 C C . GLU A 1 85 ? -7.004 29.625 10.891 1 97.19 85 GLU A C 1
ATOM 707 O O . GLU A 1 85 ? -6.664 29.953 9.75 1 97.19 85 GLU A O 1
ATOM 712 N N . LEU A 1 86 ? -7.613 28.547 11.188 1 98.06 86 LEU A N 1
ATOM 713 C CA . LEU A 1 86 ? -7.609 27.469 10.195 1 98.06 86 LEU A CA 1
ATOM 714 C C . LEU A 1 86 ? -8.914 27.453 9.406 1 98.06 86 LEU A C 1
ATOM 716 O O . LEU A 1 86 ? -8.938 27.031 8.242 1 98.06 86 LEU A O 1
ATOM 720 N N . LYS A 1 87 ? -9.938 27.875 9.938 1 97.06 87 LYS A N 1
ATOM 721 C CA . LYS A 1 87 ? -11.289 27.766 9.383 1 97.06 87 LYS A CA 1
ATOM 722 C C . LYS A 1 87 ? -11.367 28.391 7.996 1 97.06 87 LYS A C 1
ATOM 724 O O . LYS A 1 87 ? -12.016 27.844 7.098 1 97.06 87 LYS A O 1
ATOM 729 N N . PRO A 1 88 ? -10.672 29.484 7.684 1 97.88 88 PRO A N 1
ATOM 730 C CA . PRO A 1 88 ? -10.82 30.125 6.371 1 97.88 88 PRO A CA 1
ATOM 731 C C . PRO A 1 88 ? -9.984 29.438 5.289 1 97.88 88 PRO A C 1
ATOM 733 O O . PRO A 1 88 ? -10.102 29.766 4.109 1 97.88 88 PRO A O 1
ATOM 736 N N . LEU A 1 89 ? -9.188 28.516 5.621 1 97.25 89 LEU A N 1
ATOM 737 C CA . LEU A 1 89 ? -8.25 27.891 4.691 1 97.25 89 LEU A CA 1
ATOM 738 C C . LEU A 1 89 ? -8.93 26.812 3.869 1 97.25 89 LEU A C 1
ATOM 740 O O . LEU A 1 89 ? -9.766 26.062 4.387 1 97.25 89 LEU A O 1
ATOM 744 N N . GLU A 1 90 ? -8.57 26.719 2.674 1 97.25 90 GLU A N 1
ATOM 745 C CA . GLU A 1 90 ? -9.016 25.625 1.832 1 97.25 90 GLU A CA 1
ATOM 746 C C . GLU A 1 90 ? -8.625 24.266 2.43 1 97.25 90 GLU A C 1
ATOM 748 O O . GLU A 1 90 ? -9.391 23.312 2.361 1 97.25 90 GLU A O 1
ATOM 753 N N . ALA A 1 91 ? -7.484 24.234 3.023 1 97.69 91 ALA A N 1
ATOM 754 C CA . ALA A 1 91 ? -6.988 23 3.633 1 97.69 91 ALA A CA 1
ATOM 755 C C . ALA A 1 91 ? -7.906 22.547 4.762 1 97.69 91 ALA A C 1
ATOM 757 O O . ALA A 1 91 ? -7.934 21.359 5.102 1 97.69 91 ALA A O 1
ATOM 758 N N . PHE A 1 92 ? -8.578 23.484 5.34 1 98.25 92 PHE A N 1
ATOM 759 C CA . PHE A 1 92 ? -9.508 23.156 6.406 1 98.25 92 PHE A CA 1
ATOM 760 C C . PHE A 1 92 ? -10.672 22.328 5.863 1 98.25 92 PHE A C 1
ATOM 762 O O . PHE A 1 92 ? -11.094 21.344 6.484 1 98.25 92 PHE A O 1
ATOM 769 N N . ILE A 1 93 ? -11.164 22.594 4.746 1 97.81 93 ILE A N 1
ATOM 770 C CA . ILE A 1 93 ? -12.242 21.859 4.102 1 97.81 93 ILE A CA 1
ATOM 771 C C . ILE A 1 93 ? -11.781 20.438 3.781 1 97.81 93 ILE A C 1
ATOM 773 O O . ILE A 1 93 ? -12.484 19.469 4.074 1 97.81 93 ILE A O 1
ATOM 777 N N . GLU A 1 94 ? -10.641 20.375 3.232 1 97.81 94 GLU A N 1
ATOM 778 C CA . GLU A 1 94 ? -10.078 19.062 2.932 1 97.81 94 GLU A CA 1
ATOM 779 C C . GLU A 1 94 ? -9.945 18.219 4.195 1 97.81 94 GLU A C 1
ATOM 781 O O . GLU A 1 94 ? -10.281 17.031 4.195 1 97.81 94 GLU A O 1
ATOM 786 N N . ALA A 1 95 ? -9.445 18.859 5.227 1 98.12 95 ALA A N 1
ATOM 787 C CA . ALA A 1 95 ? -9.273 18.156 6.492 1 98.12 95 ALA A CA 1
ATOM 788 C C . ALA A 1 95 ? -10.617 17.625 7.004 1 98.12 95 ALA A C 1
ATOM 790 O O . ALA A 1 95 ? -10.703 16.469 7.449 1 98.12 95 ALA A O 1
ATOM 791 N N . GLN A 1 96 ? -11.578 18.422 6.871 1 97.44 96 GLN A N 1
ATOM 792 C CA . GLN A 1 96 ? -12.898 18 7.324 1 97.44 96 GLN A CA 1
ATOM 793 C C . GLN A 1 96 ? -13.414 16.828 6.508 1 97.44 96 GLN A C 1
ATOM 795 O O . GLN A 1 96 ? -14 15.891 7.059 1 97.44 96 GLN A O 1
ATOM 800 N N . GLU A 1 97 ? -13.227 16.906 5.281 1 97.06 97 GLU A N 1
ATOM 801 C CA . GLU A 1 97 ? -13.648 15.812 4.414 1 97.06 97 GLU A CA 1
ATOM 802 C C . GLU A 1 97 ? -12.906 14.523 4.746 1 97.06 97 GLU A C 1
ATOM 804 O O . GLU A 1 97 ? -13.5 13.445 4.801 1 97.06 97 GLU A O 1
ATOM 809 N N . LEU A 1 98 ? -11.625 14.617 4.953 1 97.38 98 LEU A N 1
ATOM 810 C CA . LEU A 1 98 ? -10.805 13.461 5.301 1 97.38 98 LEU A CA 1
ATOM 811 C C . LEU A 1 98 ? -11.234 12.875 6.641 1 97.38 98 LEU A C 1
ATOM 813 O O . LEU A 1 98 ? -11.414 11.656 6.762 1 97.38 98 LEU A O 1
ATOM 817 N N . LEU A 1 99 ? -11.438 13.742 7.602 1 96.81 99 LEU A N 1
ATOM 818 C CA . LEU A 1 99 ? -11.805 13.312 8.945 1 96.81 99 LEU A CA 1
ATOM 819 C C . LEU A 1 99 ? -13.18 12.656 8.945 1 96.81 99 LEU A C 1
ATOM 821 O O . LEU A 1 99 ? -13.438 11.742 9.734 1 96.81 99 LEU A O 1
ATOM 825 N N . ALA A 1 100 ? -14.016 13.086 8.008 1 95.12 100 ALA A N 1
ATOM 826 C CA . ALA A 1 100 ? -15.344 12.5 7.895 1 95.12 100 ALA A CA 1
ATOM 827 C C . ALA A 1 100 ? -15.289 11.141 7.211 1 95.12 100 ALA A C 1
ATOM 829 O O . ALA A 1 100 ? -16.062 10.242 7.531 1 95.12 100 ALA A O 1
ATOM 830 N N . ALA A 1 101 ? -14.391 10.945 6.312 1 93.44 101 ALA A N 1
ATOM 831 C CA . ALA A 1 101 ? -14.312 9.742 5.488 1 93.44 101 ALA A CA 1
ATOM 832 C C . ALA A 1 101 ? -13.602 8.609 6.234 1 93.44 101 ALA A C 1
ATOM 834 O O . ALA A 1 101 ? -13.914 7.438 6.031 1 93.44 101 ALA A O 1
ATOM 835 N N . ILE A 1 102 ? -12.68 8.867 7.16 1 91.88 102 ILE A N 1
ATOM 836 C CA . ILE A 1 102 ? -11.75 7.898 7.734 1 91.88 102 ILE A CA 1
ATOM 837 C C . ILE A 1 102 ? -12.492 6.992 8.719 1 91.88 102 ILE A C 1
ATOM 839 O O . ILE A 1 102 ? -12.32 5.77 8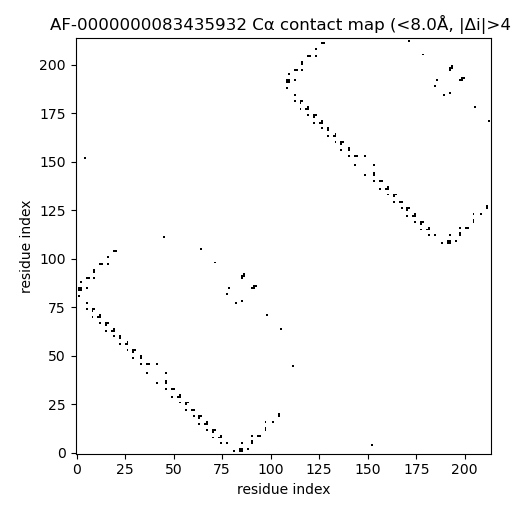.695 1 91.88 102 ILE A O 1
ATOM 843 N N . PRO A 1 103 ? -13.344 7.559 9.664 1 83.12 103 PRO A N 1
ATOM 844 C CA . PRO A 1 103 ? -14.102 6.66 10.547 1 83.12 103 PRO A CA 1
ATOM 845 C C . PRO A 1 103 ? -14.914 5.629 9.773 1 83.12 103 PRO A C 1
ATOM 847 O O . PRO A 1 103 ? -15.047 4.484 10.211 1 83.12 103 PRO A O 1
ATOM 850 N N . LEU A 1 104 ? -15.289 5.914 8.633 1 73.06 104 LEU A N 1
ATOM 851 C CA . LEU A 1 104 ? -16.094 5.031 7.793 1 73.06 104 LEU A CA 1
ATOM 852 C C . LEU A 1 104 ? -15.227 3.922 7.195 1 73.06 104 LEU A C 1
ATOM 854 O O . LEU A 1 104 ? -15.734 2.852 6.852 1 73.06 104 LEU A O 1
ATOM 858 N N . MET A 1 105 ? -13.992 4.145 7.141 1 74.12 105 MET A N 1
ATOM 859 C CA . MET A 1 105 ? -13.078 3.197 6.504 1 74.12 105 MET A CA 1
ATOM 860 C C . MET A 1 105 ? -12.555 2.184 7.512 1 74.12 105 MET A C 1
ATOM 862 O O . MET A 1 105 ? -12.023 1.141 7.133 1 74.12 105 MET A O 1
ATOM 866 N N . GLN A 1 106 ? -12.703 2.479 8.758 1 71.38 106 GLN A N 1
ATOM 867 C CA . GLN A 1 106 ? -12.156 1.624 9.805 1 71.38 106 GLN A CA 1
ATOM 868 C C . GLN A 1 106 ? -13.203 0.638 10.312 1 71.38 106 GLN A C 1
ATOM 870 O O . GLN A 1 106 ? -12.891 -0.256 11.102 1 71.38 106 GLN A O 1
ATOM 875 N N . LYS A 1 107 ? -14.359 0.766 9.805 1 60 107 LYS A N 1
ATOM 876 C CA . LYS A 1 107 ? -15.414 -0.176 10.18 1 60 107 LYS A CA 1
ATOM 877 C C . LYS A 1 107 ? -15.359 -1.43 9.312 1 60 107 LYS A C 1
ATOM 879 O O . LYS A 1 107 ? -14.969 -1.367 8.148 1 60 107 LYS A O 1
ATOM 884 N N . MET B 1 1 ? -3.525 -29.797 -13.992 1 82.56 1 MET B N 1
ATOM 885 C CA . MET B 1 1 ? -3.137 -29.406 -12.641 1 82.56 1 MET B CA 1
ATOM 886 C C . MET B 1 1 ? -2.061 -28.328 -12.672 1 82.56 1 MET B C 1
ATOM 888 O O . MET B 1 1 ? -2.184 -27.312 -12 1 82.56 1 MET B O 1
ATOM 892 N N . ALA B 1 2 ? -1.093 -28.5 -13.594 1 91.75 2 ALA B N 1
ATOM 893 C CA . ALA B 1 2 ? 0.022 -27.562 -13.672 1 91.75 2 ALA B CA 1
ATOM 894 C C . ALA B 1 2 ? -0.458 -26.172 -14.094 1 91.75 2 ALA B C 1
ATOM 896 O O . ALA B 1 2 ? -0.007 -25.156 -13.555 1 91.75 2 ALA B O 1
ATOM 897 N N . GLU B 1 3 ? -1.38 -26.156 -15.016 1 94.06 3 GLU B N 1
ATOM 898 C CA . GLU B 1 3 ? -1.893 -24.875 -15.484 1 94.06 3 GLU B CA 1
ATOM 899 C C . GLU B 1 3 ? -2.607 -24.109 -14.367 1 94.06 3 GLU B C 1
ATOM 901 O O . GLU B 1 3 ? -2.375 -22.922 -14.172 1 94.06 3 GLU B O 1
ATOM 906 N N . ARG B 1 4 ? -3.398 -24.812 -13.734 1 89.75 4 ARG B N 1
ATOM 907 C CA . ARG B 1 4 ? -4.168 -24.203 -12.656 1 89.75 4 ARG B CA 1
ATOM 908 C C . ARG B 1 4 ? -3.246 -23.641 -11.578 1 89.75 4 ARG B C 1
ATOM 910 O O . ARG B 1 4 ? -3.391 -22.469 -11.18 1 89.75 4 ARG B O 1
ATOM 917 N N . GLN B 1 5 ? -2.33 -24.406 -11.141 1 92.56 5 GLN B N 1
ATOM 918 C CA . GLN B 1 5 ? -1.375 -23.969 -10.133 1 92.56 5 GLN B CA 1
ATOM 919 C C . GLN B 1 5 ? -0.537 -22.797 -10.641 1 92.56 5 GLN B C 1
ATOM 921 O O . GLN B 1 5 ? -0.239 -21.859 -9.898 1 92.56 5 GLN B O 1
ATOM 926 N N . PHE B 1 6 ? -0.281 -22.875 -11.883 1 96.94 6 PHE B N 1
ATOM 927 C CA . PHE B 1 6 ? 0.53 -21.828 -12.492 1 96.94 6 PHE B CA 1
ATOM 928 C C . PHE B 1 6 ? -0.198 -20.5 -12.453 1 96.94 6 PHE B C 1
ATOM 930 O O . PHE B 1 6 ? 0.384 -19.469 -12.078 1 96.94 6 PHE B O 1
ATOM 937 N N . LYS B 1 7 ? -1.394 -20.484 -12.75 1 93.88 7 LYS B N 1
ATOM 938 C CA . LYS B 1 7 ? -2.184 -19.25 -12.789 1 93.88 7 LYS B CA 1
ATOM 939 C C . LYS B 1 7 ? -2.311 -18.641 -11.398 1 93.88 7 LYS B C 1
ATOM 941 O O . LYS B 1 7 ? -2.295 -17.422 -11.25 1 93.88 7 LYS B O 1
ATOM 946 N N . ILE B 1 8 ? -2.357 -19.469 -10.414 1 92.94 8 ILE B N 1
ATOM 947 C CA . ILE B 1 8 ? -2.408 -18.984 -9.039 1 92.94 8 ILE B CA 1
ATOM 948 C C . ILE B 1 8 ? -1.101 -18.266 -8.695 1 92.94 8 ILE B C 1
ATOM 950 O O . ILE B 1 8 ? -1.111 -17.188 -8.102 1 92.94 8 ILE B O 1
ATOM 954 N N . LYS B 1 9 ? -0.04 -18.859 -9.102 1 95.44 9 LYS B N 1
ATOM 955 C CA . LYS B 1 9 ? 1.271 -18.281 -8.82 1 95.44 9 LYS B CA 1
ATOM 956 C C . LYS B 1 9 ? 1.471 -16.969 -9.57 1 95.44 9 LYS B C 1
ATOM 958 O O . LYS B 1 9 ? 2.014 -16.016 -9.023 1 95.44 9 LYS B O 1
ATOM 963 N N . VAL B 1 10 ? 1.064 -16.906 -10.797 1 96.75 10 VAL B N 1
ATOM 964 C CA . VAL B 1 10 ? 1.16 -15.688 -11.586 1 96.75 10 VAL B CA 1
ATO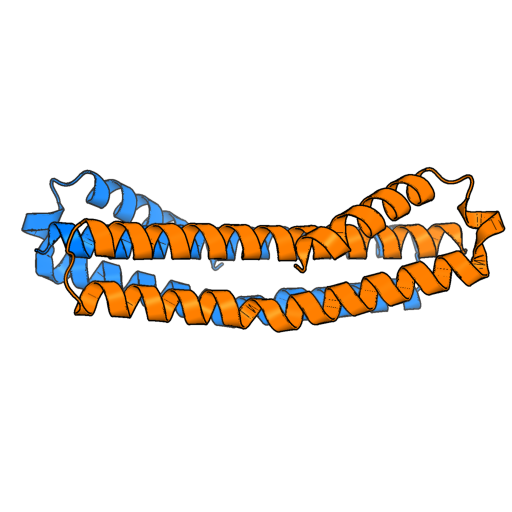M 965 C C . VAL B 1 10 ? 0.332 -14.578 -10.93 1 96.75 10 VAL B C 1
ATOM 967 O O . VAL B 1 10 ? 0.772 -13.43 -10.844 1 96.75 10 VAL B O 1
ATOM 970 N N . GLY B 1 11 ? -0.874 -14.898 -10.445 1 93.94 11 GLY B N 1
ATOM 971 C CA . GLY B 1 11 ? -1.704 -13.953 -9.719 1 93.94 11 GLY B CA 1
ATOM 972 C C . GLY B 1 11 ? -1.025 -13.383 -8.484 1 93.94 11 GLY B C 1
ATOM 973 O O . GLY B 1 11 ? -1.091 -12.18 -8.234 1 93.94 11 GLY B O 1
ATOM 974 N N . SER B 1 12 ? -0.363 -14.266 -7.738 1 92.31 12 SER B N 1
ATOM 975 C CA . SER B 1 12 ? 0.37 -13.828 -6.559 1 92.31 12 SER B CA 1
ATOM 976 C C . SER B 1 12 ? 1.497 -12.875 -6.93 1 92.31 12 SER B C 1
ATOM 978 O O . SER B 1 12 ? 1.693 -11.852 -6.27 1 92.31 12 SER B O 1
ATOM 980 N N . LEU B 1 13 ? 2.199 -13.211 -7.988 1 96.12 13 LEU B N 1
ATOM 981 C CA . LEU B 1 13 ? 3.295 -12.359 -8.445 1 96.12 13 LEU B CA 1
ATOM 982 C C . LEU B 1 13 ? 2.779 -11 -8.891 1 96.12 13 LEU B C 1
ATOM 984 O O . LEU B 1 13 ? 3.379 -9.969 -8.57 1 96.12 13 LEU B O 1
ATOM 988 N N . ARG B 1 14 ? 1.705 -10.984 -9.531 1 95.06 14 ARG B N 1
ATOM 989 C CA . ARG B 1 14 ? 1.086 -9.742 -9.992 1 95.06 14 ARG B CA 1
ATOM 990 C C . ARG B 1 14 ? 0.705 -8.852 -8.812 1 95.06 14 ARG B C 1
ATOM 992 O O . ARG B 1 14 ? 0.98 -7.652 -8.828 1 95.06 14 ARG B O 1
ATOM 999 N N . ARG B 1 15 ? 0.141 -9.445 -7.832 1 93.31 15 ARG B N 1
ATOM 1000 C CA . ARG B 1 15 ? -0.264 -8.719 -6.629 1 93.31 15 ARG B CA 1
ATOM 1001 C C . ARG B 1 15 ? 0.946 -8.133 -5.91 1 93.31 15 ARG B C 1
ATOM 1003 O O . ARG B 1 15 ? 0.937 -6.965 -5.52 1 93.31 15 ARG B O 1
ATOM 1010 N N . LEU B 1 16 ? 1.967 -8.891 -5.773 1 93.56 16 LEU B N 1
ATOM 1011 C CA . LEU B 1 16 ? 3.152 -8.461 -5.039 1 93.56 16 LEU B CA 1
ATOM 1012 C C . LEU B 1 16 ? 3.893 -7.363 -5.797 1 93.56 16 LEU B C 1
ATOM 1014 O O . LEU B 1 16 ? 4.457 -6.453 -5.188 1 93.56 16 LEU B O 1
ATOM 1018 N N . LYS B 1 17 ? 3.863 -7.461 -7.078 1 94.62 17 LYS B N 1
ATOM 1019 C CA . LYS B 1 17 ? 4.438 -6.383 -7.875 1 94.62 17 LYS B CA 1
ATOM 1020 C C . LYS B 1 17 ? 3.715 -5.062 -7.613 1 94.62 17 LYS B C 1
ATOM 1022 O O . LYS B 1 17 ? 4.352 -4.02 -7.469 1 94.62 17 LYS B O 1
ATOM 1027 N N . LYS B 1 18 ? 2.416 -5.109 -7.508 1 92 18 LYS B N 1
ATOM 1028 C CA . LYS B 1 18 ? 1.633 -3.912 -7.219 1 92 18 LYS B CA 1
ATOM 1029 C C . LYS B 1 18 ? 1.999 -3.328 -5.859 1 92 18 LYS B C 1
ATOM 1031 O O . LYS B 1 18 ? 2.094 -2.109 -5.703 1 92 18 LYS B O 1
ATOM 1036 N N . ASP B 1 19 ? 2.201 -4.195 -4.906 1 91.56 19 ASP B N 1
ATOM 1037 C CA . ASP B 1 19 ? 2.6 -3.744 -3.576 1 91.56 19 ASP B CA 1
ATOM 1038 C C . ASP B 1 19 ? 3.922 -2.984 -3.627 1 91.56 19 ASP B C 1
ATOM 1040 O O . ASP B 1 19 ? 4.039 -1.89 -3.072 1 91.56 19 ASP B O 1
ATOM 1044 N N . ILE B 1 20 ? 4.855 -3.498 -4.316 1 91.31 20 ILE B N 1
ATOM 1045 C CA . ILE B 1 20 ? 6.18 -2.889 -4.398 1 91.31 20 ILE B CA 1
ATOM 1046 C C . ILE B 1 20 ? 6.09 -1.562 -5.148 1 91.31 20 ILE B C 1
ATOM 1048 O O . ILE B 1 20 ? 6.711 -0.573 -4.754 1 91.31 20 ILE B O 1
ATOM 1052 N N . GLU B 1 21 ? 5.309 -1.553 -6.176 1 91.88 21 GLU B N 1
ATOM 1053 C CA . GLU B 1 21 ? 5.121 -0.322 -6.938 1 91.88 21 GLU B CA 1
ATOM 1054 C C . GLU B 1 21 ? 4.484 0.768 -6.082 1 91.88 21 GLU B C 1
ATOM 1056 O O . GLU B 1 21 ? 4.898 1.928 -6.133 1 91.88 21 GLU B O 1
ATOM 1061 N N . TYR B 1 22 ? 3.496 0.39 -5.355 1 90.88 22 TYR B N 1
ATOM 1062 C CA . TYR B 1 22 ? 2.836 1.339 -4.465 1 90.88 22 TYR B CA 1
ATOM 1063 C C . TYR B 1 22 ? 3.824 1.934 -3.471 1 90.88 22 TYR B C 1
ATOM 1065 O O . TYR B 1 22 ? 3.898 3.154 -3.312 1 90.88 22 TYR B O 1
ATOM 1073 N N . TYR B 1 23 ? 4.617 1.109 -2.855 1 90 23 TYR B N 1
ATOM 1074 C CA . TYR B 1 23 ? 5.551 1.58 -1.838 1 90 23 TYR B CA 1
ATOM 1075 C C . TYR B 1 23 ? 6.652 2.426 -2.459 1 90 23 TYR B C 1
ATOM 1077 O O . TYR B 1 23 ? 7.098 3.412 -1.866 1 90 23 TYR B O 1
ATOM 1085 N N . ALA B 1 24 ? 7.074 2.037 -3.619 1 91.19 24 ALA B N 1
ATOM 1086 C CA . ALA B 1 24 ? 8.086 2.812 -4.328 1 91.19 24 ALA B CA 1
ATOM 1087 C C . ALA B 1 24 ? 7.578 4.211 -4.66 1 91.19 24 ALA B C 1
ATOM 1089 O O . ALA B 1 24 ? 8.305 5.195 -4.516 1 91.19 24 ALA B O 1
ATOM 1090 N N . GLU B 1 25 ? 6.348 4.234 -5.086 1 92.62 25 GLU B N 1
ATOM 1091 C CA . GLU B 1 25 ? 5.738 5.527 -5.391 1 92.62 25 GLU B CA 1
ATOM 1092 C C . GLU B 1 25 ? 5.633 6.398 -4.141 1 92.62 25 GLU B C 1
ATOM 1094 O O . GLU B 1 25 ? 5.941 7.59 -4.184 1 92.62 25 GLU B O 1
ATOM 1099 N N . GLU B 1 26 ? 5.227 5.758 -3.047 1 92.56 26 GLU B N 1
ATOM 1100 C CA . GLU B 1 26 ? 5.148 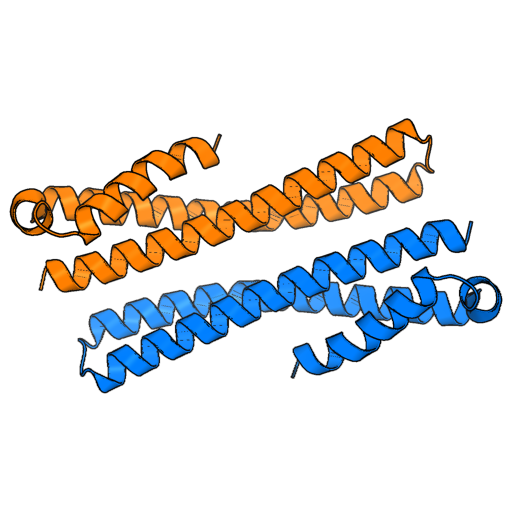6.488 -1.783 1 92.56 26 GLU B CA 1
ATOM 1101 C C . GLU B 1 26 ? 6.523 6.969 -1.335 1 92.56 26 GLU B C 1
ATOM 1103 O O . GLU B 1 26 ? 6.672 8.109 -0.886 1 92.56 26 GLU B O 1
ATOM 1108 N N . HIS B 1 27 ? 7.496 6.168 -1.506 1 94 27 HIS B N 1
ATOM 1109 C CA . HIS B 1 27 ? 8.867 6.508 -1.137 1 94 27 HIS B CA 1
ATOM 1110 C C . HIS B 1 27 ? 9.383 7.688 -1.956 1 94 27 HIS B C 1
ATOM 1112 O O . HIS B 1 27 ? 9.906 8.656 -1.398 1 94 27 HIS B O 1
ATOM 1118 N N . ALA B 1 28 ? 9.164 7.633 -3.217 1 95.31 28 ALA B N 1
ATOM 1119 C CA . ALA B 1 28 ? 9.602 8.695 -4.113 1 95.31 28 ALA B CA 1
ATOM 1120 C C . ALA B 1 28 ? 8.898 10.016 -3.793 1 95.31 28 ALA B C 1
ATOM 1122 O O . ALA B 1 28 ? 9.539 11.07 -3.736 1 95.31 28 ALA B O 1
ATOM 1123 N N . ALA B 1 29 ? 7.652 9.922 -3.623 1 94.31 29 ALA B N 1
ATOM 1124 C CA . ALA B 1 29 ? 6.867 11.109 -3.299 1 94.31 29 ALA B CA 1
ATOM 1125 C C . ALA B 1 29 ? 7.352 11.75 -2 1 94.31 29 ALA B C 1
ATOM 1127 O O . ALA B 1 29 ? 7.426 12.977 -1.893 1 94.31 29 ALA B O 1
ATOM 1128 N N . GLN B 1 30 ? 7.703 10.891 -0.964 1 95.38 30 GLN B N 1
ATOM 1129 C CA . GLN B 1 30 ? 8.18 11.383 0.322 1 95.38 30 GLN B CA 1
ATOM 1130 C C . GLN B 1 30 ? 9.547 12.047 0.183 1 95.38 30 GLN B C 1
ATOM 1132 O O . GLN B 1 30 ? 9.812 13.086 0.798 1 95.38 30 GLN B O 1
ATOM 1137 N N . LEU B 1 31 ? 10.359 11.516 -0.612 1 97.38 31 LEU B N 1
ATOM 1138 C CA . LEU B 1 31 ? 11.672 12.094 -0.861 1 97.38 31 LEU B CA 1
ATOM 1139 C C . LEU B 1 31 ? 11.547 13.461 -1.533 1 97.38 31 LEU B C 1
ATOM 1141 O O . LEU B 1 31 ? 12.211 14.414 -1.137 1 97.38 31 LEU B O 1
ATOM 1145 N N . VAL B 1 32 ? 10.719 13.523 -2.518 1 97.31 32 VAL B N 1
ATOM 1146 C CA . VAL B 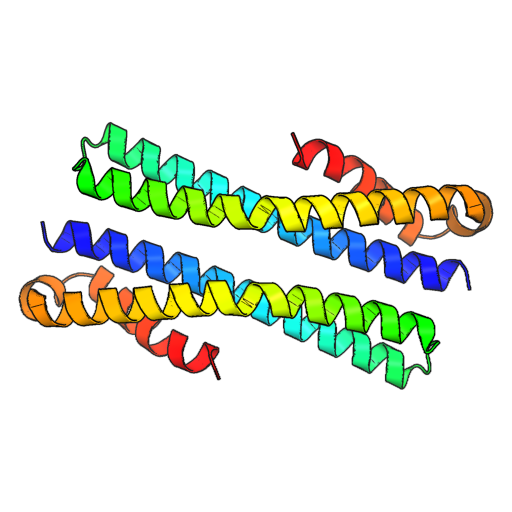1 32 ? 10.484 14.766 -3.236 1 97.31 32 VAL B CA 1
ATOM 1147 C C . VAL B 1 32 ? 9.969 15.828 -2.271 1 97.31 32 VAL B C 1
ATOM 1149 O O . VAL B 1 32 ? 10.398 16.984 -2.314 1 97.31 32 VAL B O 1
ATOM 1152 N N . LYS B 1 33 ? 9.102 15.461 -1.376 1 95 33 LYS B N 1
ATOM 1153 C CA . LYS B 1 33 ? 8.539 16.375 -0.384 1 95 33 LYS B CA 1
ATOM 1154 C C . LYS B 1 33 ? 9.625 16.938 0.529 1 95 33 LYS B C 1
ATOM 1156 O O . LYS B 1 33 ? 9.703 18.141 0.749 1 95 33 LYS B O 1
ATOM 1161 N N . ILE B 1 34 ? 10.445 16.094 0.997 1 97.44 34 ILE B N 1
ATOM 1162 C CA . ILE B 1 34 ? 11.516 16.484 1.905 1 97.44 34 ILE B CA 1
ATOM 1163 C C . ILE B 1 34 ? 12.477 17.438 1.194 1 97.44 34 ILE B C 1
ATOM 1165 O O . ILE B 1 34 ? 12.859 18.469 1.748 1 97.44 34 ILE B O 1
ATOM 1169 N N . GLU B 1 35 ? 12.812 17.062 0.001 1 97.88 35 GLU B N 1
ATOM 1170 C CA . GLU B 1 35 ? 13.719 17.922 -0.772 1 97.88 35 GLU B CA 1
ATOM 1171 C C . GLU B 1 35 ? 13.094 19.281 -1.021 1 97.88 35 GLU B C 1
ATOM 1173 O O . GLU B 1 35 ? 13.773 20.312 -0.897 1 97.88 35 GLU B O 1
ATOM 1178 N N . LYS B 1 36 ? 11.875 19.297 -1.398 1 96.62 36 LYS B N 1
ATOM 1179 C CA . LYS B 1 36 ? 11.18 20.562 -1.607 1 96.62 36 LYS B CA 1
ATOM 1180 C C . LYS B 1 36 ? 11.188 21.406 -0.339 1 96.62 36 LYS B C 1
ATOM 1182 O O . LYS B 1 36 ? 11.383 22.625 -0.402 1 96.62 36 LYS B O 1
ATOM 1187 N N . MET B 1 37 ? 10.984 20.828 0.842 1 95.31 37 MET B N 1
ATOM 1188 C CA . MET B 1 37 ? 11 21.531 2.119 1 95.31 37 MET B CA 1
ATOM 1189 C C . MET B 1 37 ? 12.375 22.125 2.391 1 95.31 37 MET B C 1
ATOM 1191 O O . MET B 1 37 ? 12.484 23.25 2.885 1 95.31 37 MET B O 1
ATOM 1195 N N . ARG B 1 38 ? 13.383 21.391 2.004 1 97.19 38 ARG B N 1
ATOM 1196 C CA . ARG B 1 38 ? 14.75 21.875 2.17 1 97.19 38 ARG B CA 1
ATOM 1197 C C . ARG B 1 38 ? 15.008 23.094 1.285 1 97.19 38 ARG B C 1
ATOM 1199 O O . ARG B 1 38 ? 15.555 24.094 1.748 1 97.19 38 ARG B O 1
ATOM 1206 N N . ILE B 1 39 ? 14.578 23.031 0.096 1 97.69 39 ILE B N 1
ATOM 1207 C CA . ILE B 1 39 ? 14.789 24.094 -0.883 1 97.69 39 ILE B CA 1
ATOM 1208 C C . ILE B 1 39 ? 14.047 25.359 -0.44 1 97.69 39 ILE B C 1
ATOM 1210 O O . ILE B 1 39 ? 14.555 26.469 -0.597 1 97.69 39 ILE B O 1
ATOM 1214 N N . GLU B 1 40 ? 12.938 25.156 0.156 1 95.06 40 GLU B N 1
ATOM 1215 C CA . GLU B 1 40 ? 12.102 26.281 0.59 1 95.06 40 GLU B CA 1
ATOM 1216 C C . GLU B 1 40 ? 12.555 26.812 1.946 1 95.06 40 GLU B C 1
ATOM 1218 O O . GLU B 1 40 ? 11.977 27.766 2.469 1 95.06 40 GLU B O 1
ATOM 1223 N N . GLY B 1 41 ? 13.516 26.25 2.518 1 94.56 41 GLY B N 1
ATOM 1224 C CA . GLY B 1 41 ? 14.062 26.703 3.783 1 94.56 41 GLY B CA 1
ATOM 1225 C C . GLY B 1 41 ? 13.109 26.531 4.949 1 94.56 41 GLY B C 1
ATOM 1226 O O . GLY B 1 41 ? 13.016 27.406 5.816 1 94.56 41 GLY B O 1
ATOM 1227 N N . LYS B 1 42 ? 12.422 25.391 4.926 1 91.5 42 LYS B N 1
ATOM 1228 C CA . LYS B 1 42 ? 11.492 25.125 6.012 1 91.5 42 LYS B CA 1
ATOM 1229 C C . LYS B 1 42 ? 12.227 24.828 7.316 1 91.5 42 LYS B C 1
ATOM 1231 O O . LYS B 1 42 ? 13.43 24.562 7.305 1 91.5 42 LYS B O 1
ATOM 1236 N N . ASP B 1 43 ? 11.508 24.859 8.398 1 93.06 43 ASP B N 1
ATOM 1237 C CA . ASP B 1 43 ? 12.047 24.609 9.734 1 93.06 43 ASP B CA 1
ATOM 1238 C C . ASP B 1 43 ? 12.586 23.188 9.859 1 93.06 43 ASP B C 1
ATOM 1240 O O . ASP B 1 43 ? 11.953 22.25 9.391 1 93.06 43 ASP B O 1
ATOM 1244 N N . GLU B 1 44 ? 13.672 23.141 10.461 1 95.38 44 GLU B N 1
ATOM 1245 C CA . GLU B 1 44 ? 14.352 21.859 10.609 1 95.38 44 GLU B CA 1
ATOM 1246 C C . GLU B 1 44 ? 13.469 20.859 11.344 1 95.38 44 GLU B C 1
ATOM 1248 O O . GLU B 1 44 ? 13.492 19.656 11.039 1 95.38 44 GLU B O 1
ATOM 1253 N N . HIS B 1 45 ? 12.742 21.375 12.305 1 93.44 45 HIS B N 1
ATOM 1254 C CA . HIS B 1 45 ? 11.844 20.516 13.047 1 93.44 45 HIS B CA 1
ATOM 1255 C C . HIS B 1 45 ? 10.789 19.891 12.133 1 93.44 45 HIS B C 1
ATOM 1257 O O . HIS B 1 45 ? 10.531 18.688 12.211 1 93.44 45 HIS B O 1
ATOM 1263 N N . ASP B 1 46 ? 10.266 20.641 11.211 1 92.44 46 ASP B N 1
ATOM 1264 C CA . ASP B 1 46 ? 9.273 20.156 10.258 1 92.44 46 ASP B CA 1
ATOM 1265 C C . ASP B 1 46 ? 9.883 19.109 9.32 1 92.44 46 ASP B C 1
ATOM 1267 O O . ASP B 1 46 ? 9.258 18.094 9.031 1 92.44 46 ASP B O 1
ATOM 1271 N N . ILE B 1 47 ? 11.086 19.469 8.875 1 96.31 47 ILE B N 1
ATOM 1272 C CA . ILE B 1 47 ? 11.781 18.562 7.977 1 96.31 47 ILE B CA 1
ATOM 1273 C C . ILE B 1 47 ? 12.047 17.234 8.688 1 96.31 47 ILE B C 1
ATOM 1275 O O . ILE B 1 47 ? 11.828 16.156 8.125 1 96.31 47 ILE B O 1
ATOM 1279 N N . ARG B 1 48 ? 12.477 17.297 9.914 1 95.81 48 ARG B N 1
ATOM 1280 C CA . ARG B 1 48 ? 12.75 16.094 10.695 1 95.81 48 ARG B CA 1
ATOM 1281 C C . ARG B 1 48 ? 11.492 15.25 10.852 1 95.81 48 ARG B C 1
ATOM 1283 O O . ARG B 1 48 ? 11.555 14.016 10.766 1 95.81 48 ARG B O 1
ATOM 1290 N N . LYS B 1 49 ? 10.391 15.82 11.016 1 90.94 49 LYS B N 1
ATOM 1291 C CA . LYS B 1 49 ? 9.125 15.102 11.109 1 90.94 49 LYS B CA 1
ATOM 1292 C C . LYS B 1 49 ? 8.836 14.328 9.82 1 90.94 49 LYS B C 1
ATOM 1294 O O . LYS B 1 49 ? 8.406 13.172 9.875 1 90.94 49 LYS B O 1
ATOM 1299 N N . GLN B 1 50 ? 9.117 14.914 8.711 1 95.19 50 GLN B N 1
ATOM 1300 C CA . GLN B 1 50 ? 8.898 14.242 7.434 1 95.19 50 GLN B CA 1
ATOM 1301 C C . GLN B 1 50 ? 9.922 13.133 7.211 1 95.19 50 GLN B C 1
ATOM 1303 O O . GLN B 1 50 ? 9.609 12.109 6.605 1 95.19 50 GLN B O 1
ATOM 1308 N N . GLU B 1 51 ? 11.086 13.328 7.715 1 97.19 51 GLU B N 1
ATOM 1309 C CA . GLU B 1 51 ? 12.094 12.281 7.645 1 97.19 51 GLU B CA 1
ATOM 1310 C C . GLU B 1 51 ? 11.688 11.062 8.477 1 97.19 51 GLU B C 1
ATOM 1312 O O . GLU B 1 51 ? 11.938 9.922 8.086 1 97.19 51 GLU B O 1
ATOM 1317 N N . GLU B 1 52 ? 11.062 11.289 9.578 1 94.31 52 GLU B N 1
ATOM 1318 C CA . GLU B 1 52 ? 10.531 10.188 10.383 1 94.31 52 GLU B CA 1
ATOM 1319 C C . GLU B 1 52 ? 9.453 9.422 9.617 1 94.31 52 GLU B C 1
ATOM 1321 O O . GLU B 1 52 ? 9.383 8.195 9.695 1 94.31 52 GLU B O 1
ATOM 1326 N N . VAL B 1 53 ? 8.656 10.133 8.852 1 92.44 53 VAL B N 1
ATOM 1327 C CA . VAL B 1 53 ? 7.645 9.5 8.016 1 92.44 53 VAL B CA 1
ATOM 1328 C C . VAL B 1 53 ? 8.312 8.641 6.945 1 92.44 53 VAL B C 1
ATOM 1330 O O . VAL B 1 53 ? 7.848 7.543 6.645 1 92.44 53 VAL B O 1
ATOM 1333 N N . LEU B 1 54 ? 9.43 9.148 6.406 1 95.44 54 LEU B N 1
ATOM 1334 C CA . LEU B 1 54 ? 10.164 8.398 5.395 1 95.44 54 LEU B CA 1
ATOM 1335 C C . LEU B 1 54 ? 10.656 7.066 5.961 1 95.44 54 LEU B C 1
ATOM 1337 O O . LEU B 1 54 ? 10.578 6.035 5.285 1 95.44 54 LEU B O 1
ATOM 1341 N N . VAL B 1 55 ? 11.102 7.051 7.191 1 94.44 55 VAL B N 1
ATOM 1342 C CA . VAL B 1 55 ? 11.562 5.832 7.848 1 94.44 55 VAL B CA 1
ATOM 1343 C C . VAL B 1 55 ? 10.406 4.84 7.965 1 94.44 55 VAL B C 1
ATOM 1345 O O . VAL B 1 55 ? 10.586 3.643 7.73 1 94.44 55 VAL B O 1
ATOM 1348 N N . GLU B 1 56 ? 9.234 5.34 8.211 1 89.81 56 GLU B N 1
ATOM 1349 C CA . GLU B 1 56 ? 8.047 4.492 8.305 1 89.81 56 GLU B CA 1
ATOM 1350 C C . GLU B 1 56 ? 7.699 3.885 6.949 1 89.81 56 GLU B C 1
ATOM 1352 O O . GLU B 1 56 ? 7.305 2.719 6.867 1 89.81 56 GLU B O 1
ATOM 1357 N N . VAL B 1 57 ? 7.781 4.648 5.914 1 90.25 57 VAL B N 1
ATOM 1358 C CA . VAL B 1 57 ? 7.535 4.18 4.559 1 90.25 57 VAL B CA 1
ATOM 1359 C C . VAL B 1 57 ? 8.539 3.09 4.195 1 90.25 57 VAL B C 1
ATOM 1361 O O . VAL B 1 57 ? 8.164 2.037 3.676 1 90.25 57 VAL B O 1
ATOM 1364 N N . GLU B 1 58 ? 9.75 3.271 4.59 1 92.06 58 GLU B N 1
ATOM 1365 C CA . GLU B 1 58 ? 10.828 2.348 4.258 1 92.06 58 GLU B CA 1
ATOM 1366 C C . GLU B 1 58 ? 10.711 1.049 5.047 1 92.06 58 GLU B C 1
ATOM 1368 O O . GLU B 1 58 ? 11.133 -0.011 4.578 1 92.06 58 GLU B O 1
ATOM 1373 N N . ALA B 1 59 ? 10.109 1.118 6.156 1 88.81 59 ALA B N 1
ATOM 1374 C CA . ALA B 1 59 ? 10.016 -0.036 7.047 1 88.81 59 ALA B CA 1
ATOM 1375 C C . ALA B 1 59 ? 9.062 -1.083 6.484 1 88.81 59 ALA B C 1
ATOM 1377 O O . ALA B 1 59 ? 9.055 -2.234 6.926 1 88.81 59 ALA B O 1
ATOM 1378 N N . MET B 1 60 ? 8.25 -0.733 5.523 1 82.5 60 MET B N 1
ATOM 1379 C CA . MET B 1 60 ? 7.262 -1.656 4.965 1 82.5 60 MET B CA 1
ATOM 1380 C C . MET B 1 60 ? 7.836 -2.396 3.762 1 82.5 60 MET B C 1
ATOM 1382 O O . MET B 1 60 ? 7.281 -3.41 3.33 1 82.5 60 MET B O 1
ATOM 1386 N N . GLN B 1 61 ? 8.906 -1.95 3.318 1 87.5 61 GLN B N 1
ATOM 1387 C CA . GLN B 1 61 ? 9.438 -2.408 2.041 1 87.5 61 GLN B CA 1
ATOM 1388 C C . GLN B 1 61 ? 10.117 -3.77 2.184 1 87.5 61 GLN B C 1
ATOM 1390 O O . GLN B 1 61 ? 9.922 -4.652 1.346 1 87.5 61 GLN B O 1
ATOM 1395 N N . PRO B 1 62 ? 10.859 -3.984 3.252 1 89.5 62 PRO B N 1
ATOM 1396 C CA . PRO B 1 62 ? 11.641 -5.223 3.295 1 89.5 62 PRO B CA 1
ATOM 1397 C C . PRO B 1 62 ? 10.773 -6.473 3.264 1 89.5 62 PRO B C 1
ATOM 1399 O O . PRO B 1 62 ? 11.086 -7.438 2.564 1 89.5 62 PRO B O 1
ATOM 1402 N N . ASP B 1 63 ? 9.688 -6.535 4 1 87.75 63 ASP B N 1
ATOM 1403 C CA . ASP B 1 63 ? 8.812 -7.707 4.016 1 87.75 63 ASP B CA 1
ATOM 1404 C C . ASP B 1 63 ? 8.211 -7.957 2.637 1 87.75 63 ASP B C 1
ATOM 1406 O O . ASP B 1 63 ? 8.211 -9.094 2.15 1 87.75 63 ASP B O 1
ATOM 1410 N N . CYS B 1 64 ? 7.766 -6.902 2.031 1 88.94 64 CYS B N 1
ATOM 1411 C CA . CYS B 1 64 ? 7.18 -7.027 0.7 1 88.94 64 CYS B CA 1
ATOM 1412 C C . CYS B 1 64 ? 8.219 -7.504 -0.309 1 88.94 64 CYS B C 1
ATOM 1414 O O . CYS B 1 64 ? 7.926 -8.352 -1.156 1 88.94 64 CYS B O 1
ATOM 1416 N N . GLN B 1 65 ? 9.391 -6.973 -0.122 1 90.88 65 GLN B N 1
ATOM 1417 C CA . GLN B 1 65 ? 10.477 -7.367 -1.006 1 90.88 65 GLN B CA 1
ATOM 1418 C C . GLN B 1 65 ? 10.828 -8.836 -0.824 1 90.88 65 GLN B C 1
ATOM 1420 O O . GLN B 1 65 ? 11.086 -9.547 -1.801 1 90.88 65 GLN B O 1
ATOM 1425 N N . PHE B 1 66 ? 10.875 -9.242 0.367 1 92.25 66 PHE B N 1
ATOM 1426 C CA . PHE B 1 66 ? 11.156 -10.648 0.651 1 92.25 66 PHE B CA 1
ATOM 1427 C C . PHE B 1 66 ? 10.109 -11.547 0.012 1 92.25 66 PHE B C 1
ATOM 1429 O O . PHE B 1 66 ? 10.453 -12.508 -0.684 1 92.25 66 PHE B O 1
ATOM 1436 N N . ARG B 1 67 ? 8.875 -11.219 0.159 1 91.56 67 ARG B N 1
ATOM 1437 C CA . ARG B 1 67 ? 7.777 -12.016 -0.386 1 91.56 67 ARG B CA 1
ATOM 1438 C C . ARG B 1 67 ? 7.812 -12.016 -1.911 1 91.56 67 ARG B C 1
ATOM 1440 O O . ARG B 1 67 ? 7.527 -13.039 -2.541 1 91.56 67 ARG B O 1
ATOM 1447 N N . LEU B 1 68 ? 8.133 -10.938 -2.475 1 94.56 68 LEU B N 1
ATOM 1448 C CA . LEU B 1 68 ? 8.266 -10.852 -3.926 1 94.56 68 LEU B CA 1
ATOM 1449 C C . LEU B 1 68 ? 9.359 -11.789 -4.43 1 94.56 68 LEU B C 1
ATOM 1451 O O . LEU B 1 68 ? 9.148 -12.531 -5.395 1 94.56 68 LEU B O 1
ATOM 1455 N N . ASN B 1 69 ? 10.461 -11.75 -3.707 1 94.56 69 ASN B N 1
ATOM 1456 C CA . ASN B 1 69 ? 11.57 -12.609 -4.105 1 94.56 69 ASN B CA 1
ATOM 1457 C C . ASN B 1 69 ? 11.211 -14.086 -3.996 1 94.56 69 ASN B C 1
ATOM 1459 O O . ASN B 1 69 ? 11.586 -14.891 -4.852 1 94.56 69 ASN B O 1
ATOM 1463 N N . GLU B 1 70 ? 10.531 -14.367 -2.975 1 94.38 70 GLU B N 1
ATOM 1464 C CA . GLU B 1 70 ? 10.07 -15.75 -2.824 1 94.38 70 GLU B CA 1
ATOM 1465 C C . GLU B 1 70 ? 9.133 -16.141 -3.959 1 94.38 70 GLU B C 1
ATOM 1467 O O . GLU B 1 70 ? 9.227 -17.25 -4.488 1 94.38 70 GLU B O 1
ATOM 1472 N N . ALA B 1 71 ? 8.227 -15.297 -4.348 1 95.25 71 ALA B N 1
ATOM 1473 C CA . ALA B 1 71 ? 7.285 -15.562 -5.43 1 95.25 71 ALA B CA 1
ATOM 1474 C C . ALA B 1 71 ? 8.008 -15.711 -6.766 1 95.25 71 ALA B C 1
ATOM 1476 O O . ALA B 1 71 ? 7.672 -16.594 -7.57 1 95.25 71 ALA B O 1
ATOM 1477 N N . VAL B 1 72 ? 8.945 -14.898 -6.98 1 96.88 72 VAL B N 1
ATOM 1478 C CA . VAL B 1 72 ? 9.758 -14.969 -8.188 1 96.88 72 VAL B CA 1
ATOM 1479 C C . VAL B 1 72 ? 10.453 -16.328 -8.266 1 96.88 72 VAL B C 1
ATOM 1481 O O . VAL B 1 72 ? 10.398 -17 -9.297 1 96.88 72 VAL B O 1
ATOM 1484 N N . SER B 1 73 ? 11.07 -16.703 -7.117 1 97 73 SER B N 1
ATOM 1485 C CA . SER B 1 73 ? 11.75 -17.984 -7.066 1 97 73 SER B CA 1
ATOM 1486 C C . SER B 1 73 ? 10.766 -19.141 -7.301 1 97 73 SER B C 1
ATOM 1488 O O . SER B 1 73 ? 11.062 -20.062 -8.062 1 97 73 SER B O 1
ATOM 1490 N N . ASP B 1 74 ? 9.641 -19.047 -6.691 1 96.38 74 ASP B N 1
ATOM 1491 C CA . ASP B 1 74 ? 8.633 -20.094 -6.801 1 96.38 74 ASP B CA 1
ATOM 1492 C C . ASP B 1 74 ? 8.148 -20.234 -8.242 1 96.38 74 ASP B C 1
ATOM 1494 O O . ASP B 1 74 ? 8.133 -21.344 -8.781 1 96.38 74 ASP B O 1
ATOM 1498 N N . ILE B 1 75 ? 7.828 -19.188 -8.914 1 97.69 75 ILE B N 1
ATOM 1499 C CA . ILE B 1 75 ? 7.281 -19.25 -10.266 1 97.69 75 ILE B CA 1
ATOM 1500 C C . ILE B 1 75 ? 8.375 -19.672 -11.242 1 97.69 75 ILE B C 1
ATOM 1502 O O . ILE B 1 75 ? 8.109 -20.422 -12.188 1 97.69 75 ILE B O 1
ATOM 1506 N N . SER B 1 76 ? 9.562 -19.219 -10.992 1 97.5 76 SER B N 1
ATOM 1507 C CA . SER B 1 76 ? 10.68 -19.594 -11.852 1 97.5 76 SER B CA 1
ATOM 1508 C C . SER B 1 76 ? 10.945 -21.094 -11.781 1 97.5 76 SER B C 1
ATOM 1510 O O . SER B 1 76 ? 11.102 -21.75 -12.82 1 97.5 76 SER B O 1
ATOM 1512 N N . ASN B 1 77 ? 10.984 -21.609 -10.57 1 97.88 77 ASN B N 1
ATOM 1513 C CA . ASN B 1 77 ? 11.18 -23.047 -10.383 1 97.88 77 ASN B CA 1
ATOM 1514 C C . ASN B 1 77 ? 10.047 -23.844 -11.008 1 97.88 77 ASN B C 1
ATOM 1516 O O . ASN B 1 77 ? 10.289 -24.891 -11.617 1 97.88 77 ASN B O 1
ATOM 1520 N N . TYR B 1 78 ? 8.852 -23.328 -10.867 1 97.81 78 TYR B N 1
ATOM 1521 C CA . TYR B 1 78 ? 7.691 -24.031 -11.406 1 97.81 78 TYR B CA 1
ATOM 1522 C C . TYR B 1 78 ? 7.742 -24.078 -12.93 1 97.81 78 TYR B C 1
ATOM 1524 O O . TYR B 1 78 ? 7.426 -25.094 -13.539 1 97.81 78 TYR B O 1
ATOM 1532 N N . ILE B 1 79 ? 8.133 -23.016 -13.531 1 97.75 79 ILE B N 1
ATOM 1533 C CA . ILE B 1 79 ? 8.258 -22.938 -14.984 1 97.75 79 ILE B CA 1
ATOM 1534 C C . ILE B 1 79 ? 9.328 -23.906 -15.469 1 97.75 79 ILE B C 1
ATOM 1536 O O . ILE B 1 79 ? 9.148 -24.594 -16.469 1 97.75 79 ILE B O 1
ATOM 1540 N N . GLU B 1 80 ? 10.391 -23.969 -14.711 1 97.31 80 GLU B N 1
ATOM 1541 C CA . GLU B 1 80 ? 11.477 -24.875 -15.086 1 97.31 80 GLU B CA 1
ATOM 1542 C C . GLU B 1 80 ? 11.016 -26.328 -15.078 1 97.31 80 GLU B C 1
ATOM 1544 O O . GLU B 1 80 ? 11.32 -27.094 -15.992 1 97.31 80 GLU B O 1
ATOM 1549 N N . ILE B 1 81 ? 10.25 -26.672 -14.164 1 97.56 81 ILE B N 1
ATOM 1550 C CA . ILE B 1 81 ? 9.82 -28.047 -13.969 1 97.56 81 ILE B CA 1
ATOM 1551 C C . ILE B 1 81 ? 8.734 -28.391 -14.984 1 97.56 81 ILE B C 1
ATOM 1553 O O . ILE B 1 81 ? 8.695 -29.516 -15.5 1 97.56 81 ILE B O 1
ATOM 1557 N N . HIS B 1 82 ? 7.922 -27.391 -15.344 1 97.56 82 HIS B N 1
ATOM 1558 C CA . HIS B 1 82 ? 6.75 -27.688 -16.156 1 97.56 82 HIS B CA 1
ATOM 1559 C C . HIS B 1 82 ? 6.785 -26.922 -17.469 1 97.56 82 HIS B C 1
ATOM 1561 O O . HIS B 1 82 ? 5.734 -26.625 -18.047 1 97.56 82 HIS B O 1
ATOM 1567 N N . ARG B 1 83 ? 7.879 -26.641 -17.906 1 96.19 83 ARG B N 1
ATOM 1568 C CA . ARG B 1 83 ? 8.102 -25.703 -19.016 1 96.19 83 ARG B CA 1
ATOM 1569 C C . ARG B 1 83 ? 7.23 -26.047 -20.219 1 96.19 83 ARG B C 1
ATOM 1571 O O . ARG B 1 83 ? 6.512 -25.203 -20.734 1 96.19 83 ARG B O 1
ATOM 1578 N N . ASP B 1 84 ? 7.16 -27.297 -20.656 1 97 84 ASP B N 1
ATOM 1579 C CA . ASP B 1 84 ? 6.48 -27.703 -21.891 1 97 84 ASP B CA 1
ATOM 1580 C C . ASP B 1 84 ? 4.969 -27.531 -21.766 1 97 84 ASP B C 1
ATOM 1582 O O . ASP B 1 84 ? 4.301 -27.156 -22.734 1 97 84 ASP B O 1
ATOM 1586 N N . GLU B 1 85 ? 4.496 -27.703 -20.594 1 97.31 85 GLU B N 1
ATOM 1587 C CA . GLU B 1 85 ? 3.062 -27.578 -20.344 1 97.31 85 GLU B CA 1
ATOM 1588 C C . GLU B 1 85 ? 2.648 -26.109 -20.234 1 97.31 85 GLU B C 1
ATOM 1590 O O . GLU B 1 85 ? 1.513 -25.75 -20.562 1 97.31 85 GLU B O 1
ATOM 1595 N N . LEU B 1 86 ? 3.582 -25.297 -19.891 1 98.06 86 LEU B N 1
ATOM 1596 C CA . LEU B 1 86 ? 3.223 -23.922 -19.547 1 98.06 86 LEU B CA 1
ATOM 1597 C C . LEU B 1 86 ? 3.463 -22.984 -20.734 1 98.06 86 LEU B C 1
ATOM 1599 O O . LEU B 1 86 ? 2.775 -21.984 -20.875 1 98.06 86 LEU B O 1
ATOM 1603 N N . LYS B 1 87 ? 4.336 -23.266 -21.547 1 97.06 87 LYS B N 1
ATOM 1604 C CA . LYS B 1 87 ? 4.801 -22.391 -22.625 1 97.06 87 LYS B CA 1
ATOM 1605 C C . LYS B 1 87 ? 3.646 -21.953 -23.516 1 97.06 87 LYS B C 1
ATOM 1607 O O . LYS B 1 87 ? 3.576 -20.797 -23.938 1 97.06 87 LYS B O 1
ATOM 1612 N N . PRO B 1 88 ? 2.643 -22.797 -23.797 1 97.88 88 PRO B N 1
ATOM 1613 C CA . PRO B 1 88 ? 1.58 -22.391 -24.719 1 97.88 88 PRO B CA 1
ATOM 1614 C C . PRO B 1 88 ? 0.521 -21.516 -24.047 1 97.88 88 PRO B C 1
ATOM 1616 O O . PRO B 1 88 ? -0.368 -20.984 -24.734 1 97.88 88 PRO B O 1
ATOM 1619 N N . LEU B 1 89 ? 0.571 -21.328 -22.812 1 97.25 89 LEU B N 1
ATOM 1620 C CA . LEU B 1 89 ? -0.469 -20.641 -22.062 1 97.25 89 LEU B CA 1
ATOM 1621 C C . LEU B 1 89 ? -0.284 -19.125 -22.141 1 97.25 89 LEU B C 1
ATOM 1623 O O . LEU B 1 89 ? 0.845 -18.641 -22.109 1 97.25 89 LEU B O 1
ATOM 1627 N N . GLU B 1 90 ? -1.348 -18.438 -22.219 1 97.25 90 GLU B N 1
ATOM 1628 C CA . GLU B 1 90 ? -1.313 -16.984 -22.141 1 97.25 90 GLU B CA 1
ATOM 1629 C C . GLU B 1 90 ? -0.681 -16.531 -20.828 1 97.25 90 GLU B C 1
ATOM 1631 O O . GLU B 1 90 ? 0.06 -15.539 -20.797 1 97.25 90 GLU B O 1
ATOM 1636 N N . ALA B 1 91 ? -0.927 -17.25 -19.797 1 97.69 91 ALA B N 1
ATOM 1637 C CA . ALA B 1 91 ? -0.386 -16.922 -18.484 1 97.69 91 ALA B CA 1
ATOM 1638 C C . ALA B 1 91 ? 1.139 -16.984 -18.484 1 97.69 91 ALA B C 1
ATOM 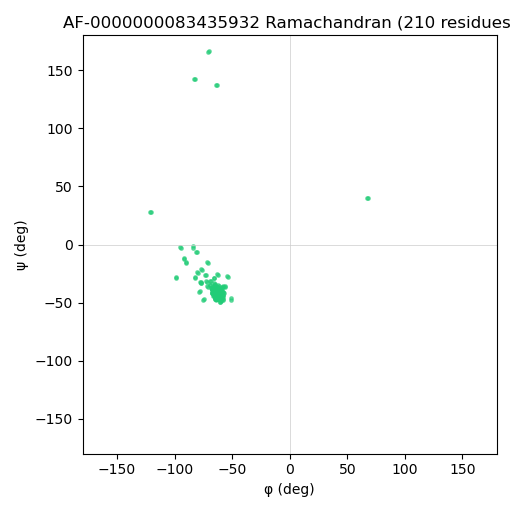1640 O O . ALA B 1 91 ? 1.793 -16.328 -17.672 1 97.69 91 ALA B O 1
ATOM 1641 N N . PHE B 1 92 ? 1.643 -17.766 -19.375 1 98.25 92 PHE B N 1
ATOM 1642 C CA . PHE B 1 92 ? 3.094 -17.875 -19.484 1 98.25 92 PHE B CA 1
ATOM 1643 C C . PHE B 1 92 ? 3.688 -16.562 -19.984 1 98.25 92 PHE B C 1
ATOM 1645 O O . PHE B 1 92 ? 4.715 -16.109 -19.484 1 98.25 92 PHE B O 1
ATOM 1652 N N . ILE B 1 93 ? 3.105 -15.891 -20.859 1 97.81 93 ILE B N 1
ATOM 1653 C CA . ILE B 1 93 ? 3.547 -14.602 -21.391 1 97.81 93 ILE B CA 1
ATOM 1654 C C . ILE B 1 93 ? 3.506 -13.555 -20.281 1 97.81 93 ILE B C 1
ATOM 1656 O O . ILE B 1 93 ? 4.469 -12.805 -20.094 1 97.81 93 ILE B O 1
ATOM 1660 N N . GLU B 1 94 ? 2.432 -13.57 -19.625 1 97.75 94 GLU B N 1
ATOM 1661 C CA . GLU B 1 94 ? 2.309 -12.633 -18.5 1 97.75 94 GLU B CA 1
ATOM 1662 C C . GLU B 1 94 ? 3.414 -12.852 -17.469 1 97.75 94 GLU B C 1
ATOM 1664 O O . GLU B 1 94 ? 4.012 -11.891 -16.984 1 97.75 94 GLU B O 1
ATOM 1669 N N . ALA B 1 95 ? 3.629 -14.117 -17.172 1 98.06 95 ALA B N 1
ATOM 1670 C CA . ALA B 1 95 ? 4.672 -14.445 -16.203 1 98.06 95 ALA B CA 1
ATOM 1671 C C . ALA B 1 95 ? 6.035 -13.938 -16.672 1 98.06 95 ALA B C 1
ATOM 1673 O O . ALA B 1 95 ? 6.793 -13.367 -15.883 1 98.06 95 ALA B O 1
ATOM 1674 N N . GLN B 1 96 ? 6.262 -14.086 -17.891 1 97.38 96 GLN B N 1
ATOM 1675 C CA . GLN B 1 96 ? 7.535 -13.625 -18.438 1 97.38 96 GLN B CA 1
ATOM 1676 C C . GLN B 1 96 ? 7.656 -12.109 -18.344 1 97.38 96 GLN B C 1
ATOM 1678 O O . GLN B 1 96 ? 8.719 -11.586 -18 1 97.38 96 GLN B O 1
ATOM 1683 N N . GLU B 1 97 ? 6.633 -11.469 -18.656 1 97.06 97 GLU B N 1
ATOM 1684 C CA . GLU B 1 97 ? 6.633 -10.016 -18.562 1 97.06 97 GLU B CA 1
ATOM 1685 C C . GLU B 1 97 ? 6.84 -9.555 -17.125 1 97.06 97 GLU B C 1
ATOM 1687 O O . GLU B 1 97 ? 7.602 -8.617 -16.859 1 97.06 97 GLU B O 1
ATOM 1692 N N . LEU B 1 98 ? 6.184 -10.18 -16.203 1 97.31 98 LEU B N 1
ATOM 1693 C CA . LEU B 1 98 ? 6.312 -9.844 -14.789 1 97.31 98 LEU B CA 1
ATOM 1694 C C . LEU B 1 98 ? 7.734 -10.102 -14.297 1 97.31 98 LEU B C 1
ATOM 1696 O O . LEU B 1 98 ? 8.328 -9.242 -13.633 1 97.31 98 LEU B O 1
ATOM 1700 N N . LEU B 1 99 ? 8.266 -11.234 -14.664 1 96.81 99 LEU B N 1
ATOM 1701 C CA . LEU B 1 99 ? 9.602 -11.625 -14.227 1 96.81 99 LEU B CA 1
ATOM 1702 C C . LEU B 1 99 ? 10.664 -10.695 -14.805 1 96.81 99 LEU B C 1
ATOM 1704 O O . LEU B 1 99 ? 11.688 -10.438 -14.164 1 96.81 99 LEU B O 1
ATOM 1708 N N . ALA B 1 100 ? 10.344 -10.156 -15.969 1 95.06 100 ALA B N 1
ATOM 1709 C CA . ALA B 1 100 ? 11.266 -9.211 -16.609 1 95.06 100 ALA B CA 1
ATOM 1710 C C . ALA B 1 100 ? 11.188 -7.84 -15.938 1 95.06 100 ALA B C 1
ATOM 1712 O O . ALA B 1 100 ? 12.188 -7.129 -15.852 1 95.06 100 ALA B O 1
ATOM 1713 N N . ALA B 1 101 ? 10.055 -7.453 -15.461 1 93.5 101 ALA B N 1
ATOM 1714 C CA . ALA B 1 101 ? 9.812 -6.117 -14.922 1 93.5 101 ALA B CA 1
ATOM 1715 C C . ALA B 1 101 ? 10.289 -6.008 -13.477 1 93.5 101 ALA B C 1
ATOM 1717 O O . ALA B 1 101 ? 10.711 -4.938 -13.039 1 93.5 101 ALA B O 1
ATOM 1718 N N . ILE B 1 102 ? 10.32 -7.07 -12.688 1 91.81 102 ILE B N 1
ATOM 1719 C CA . ILE B 1 102 ? 10.492 -7.047 -11.234 1 91.81 102 ILE B CA 1
ATOM 1720 C C . ILE B 1 102 ? 11.945 -6.75 -10.891 1 91.81 102 ILE B C 1
ATOM 1722 O O . ILE B 1 102 ? 12.227 -5.918 -10.023 1 91.81 102 ILE B O 1
ATOM 1726 N N . PRO B 1 103 ? 12.969 -7.453 -11.539 1 82.69 103 PRO B N 1
ATOM 1727 C CA . PRO B 1 103 ? 14.359 -7.094 -11.242 1 82.69 103 PRO B CA 1
ATOM 1728 C C . PRO B 1 103 ? 14.641 -5.605 -11.445 1 82.69 103 PRO B C 1
ATOM 1730 O O . PRO B 1 103 ? 15.414 -5.012 -10.695 1 82.69 103 PRO B O 1
ATOM 1733 N N . LEU B 1 104 ? 13.961 -5 -12.266 1 72.62 104 LEU B N 1
ATOM 1734 C CA . LEU B 1 104 ? 14.133 -3.582 -12.57 1 72.62 104 LEU B CA 1
ATOM 1735 C C . LEU B 1 104 ? 13.539 -2.715 -11.469 1 72.62 104 LEU B C 1
ATOM 1737 O O . LEU B 1 104 ? 13.953 -1.568 -11.281 1 72.62 104 LEU B O 1
ATOM 1741 N N . MET B 1 105 ? 12.656 -3.246 -10.727 1 73.38 105 MET B N 1
ATOM 1742 C CA . MET B 1 105 ? 11.961 -2.486 -9.695 1 73.38 105 MET B CA 1
ATOM 1743 C C . MET B 1 105 ? 12.695 -2.564 -8.359 1 73.38 105 MET B C 1
ATOM 1745 O O . MET B 1 105 ? 12.438 -1.766 -7.457 1 73.38 105 MET B O 1
ATOM 1749 N N . GLN B 1 106 ? 13.594 -3.496 -8.258 1 71.31 106 GLN B N 1
ATOM 1750 C CA . GLN B 1 106 ? 14.289 -3.719 -6.996 1 71.31 106 GLN B CA 1
ATOM 1751 C C . GLN B 1 106 ? 15.617 -2.979 -6.961 1 71.31 106 GLN B C 1
ATOM 1753 O O . GLN B 1 106 ? 16.297 -2.943 -5.926 1 71.31 106 GLN B O 1
ATOM 1758 N N . LYS B 1 107 ? 15.906 -2.344 -8.031 1 59.91 107 LYS B N 1
ATOM 1759 C CA . LYS B 1 107 ? 17.125 -1.551 -8.07 1 59.91 107 LYS B CA 1
ATOM 1760 C C . LYS B 1 107 ? 16.891 -0.141 -7.535 1 59.91 107 LYS B C 1
ATOM 1762 O O . LYS B 1 107 ? 15.789 0.399 -7.668 1 59.91 107 LYS B O 1
#

pLDDT: mean 93.33, std 5.86, range [59.91, 98.25]

Nearest PDB structures (foldseek):
  1h7c-assembly1_A  TM=8.745E-01  e=3.066E-05  Homo sapiens
  3mxz-assembly1_A  TM=8.474E-01  e=2.898E-05  Arabidopsis thaliana
  8cwy-assembly1_B  TM=8.718E-01  e=7.300E-01  synthetic construct
  6b87-assembly2_B-3  TM=8.082E-01  e=7.723E-01  synthetic construct
  6b87-assembly1_A-2  TM=7.997E-01  e=7.300E-01  synthetic construct

InterPro domains:
  IPR004226 Tubulin binding cofactor A [PF02970] (1-99)
  IPR004226 Tubulin binding cofactor A [PTHR21500] (3-101)
  IPR036126 Tubulin binding cofactor A superfamily [SSF46988] (2-102)